Protein AF-A0A958UZD4-F1 (afdb_monomer)

Solvent-accessible surface area (backbone atoms only — not comparable to full-atom values): 17704 Å² total; per-residue (Å²): 105,76,81,35,36,84,65,89,72,53,64,46,47,58,95,71,52,53,72,68,54,46,50,54,35,57,78,65,64,67,80,66,63,92,31,40,18,39,25,34,81,89,81,55,55,68,42,72,55,30,34,42,53,95,88,69,50,39,35,36,46,39,92,90,78,62,48,80,41,78,50,58,65,49,50,76,94,70,62,35,86,60,37,60,61,49,47,41,70,52,56,39,19,32,65,35,31,71,36,50,41,41,33,44,34,38,39,37,73,80,42,82,27,69,40,82,86,81,69,42,80,40,72,34,32,79,44,80,44,74,69,48,78,50,71,40,62,47,21,39,23,38,35,45,50,99,86,68,52,61,34,33,32,27,26,29,58,60,45,33,37,36,36,38,38,38,55,71,37,82,83,42,81,64,48,59,48,78,47,60,20,32,26,82,49,76,47,96,36,66,47,92,67,59,66,55,66,52,58,57,23,52,27,31,36,23,62,20,39,12,59,50,50,59,44,80,45,75,56,96,83,39,20,42,81,45,79,49,63,70,49,64,61,32,93,88,77,63,35,31,64,65,32,76,32,46,81,89,33,70,59,89,60,94,68,53,34,81,40,96,50,38,42,71,55,49,47,70,53,48,51,56,36,42,50,56,24,52,53,50,76,81,40,57,70,86,34,72,71,51,50,44,45,46,74,41,64,56,68,62,55,65,76,65,59,57,95,84,64,60,58,60,72,132

pLDDT: mean 91.79, std 5.81, range [58.22, 98.12]

Sequence (314 aa):
SDCHYRGKPNTTTYDKLDTESLLVFTHRAYQHLDKKMLTVQKDRHPLVNTYVDTDGQVYLIGKKDGAKHLIKPQPEICARDKAHQDVSCSSCHSQWTSRCIGCHNSFDPEAKGYDLLDKKEVIGQWIEHVYEFGAGMPALGVRTDSTGKSLVEPAIPGMILTVDNQSYNKKADPKELFHRLYAPNSPHTTSKEVRDCKSCHASAMALGYGKGHLNYRISKGKGKWEFNPEYAASAYDSLPEDAWIPFLGSPKSSMVSTRTNFRPFSVKEQQKMLLVGACLQCHDDNSKVMQQTLYMDFNRVINNLSKHCILPEK

Structure (mmCIF, N/CA/C/O backbone):
data_AF-A0A958UZD4-F1
#
_entry.id   AF-A0A958UZD4-F1
#
loop_
_atom_site.group_PDB
_atom_site.id
_atom_site.type_symbol
_atom_site.label_atom_id
_atom_site.label_alt_id
_atom_site.label_comp_id
_atom_site.label_asym_id
_atom_site.label_entity_id
_atom_site.label_seq_id
_atom_site.pdbx_PDB_ins_code
_atom_site.Cartn_x
_atom_site.Cartn_y
_atom_site.Cartn_z
_atom_site.occupancy
_atom_site.B_iso_or_equiv
_atom_site.auth_seq_id
_atom_site.auth_comp_id
_atom_site.auth_asym_id
_atom_site.auth_atom_id
_atom_site.pdbx_PDB_model_num
ATOM 1 N N . SER A 1 1 ? -20.111 1.949 3.567 1.00 58.22 1 SER A N 1
ATOM 2 C CA . SER A 1 1 ? -19.132 0.890 3.240 1.00 58.22 1 SER A CA 1
ATOM 3 C C . SER A 1 1 ? -19.810 -0.150 2.380 1.00 58.22 1 SER A C 1
ATOM 5 O O . SER A 1 1 ? -20.891 -0.612 2.726 1.00 58.22 1 SER A O 1
ATOM 7 N N . ASP A 1 2 ? -19.193 -0.477 1.250 1.00 65.06 2 ASP A N 1
ATOM 8 C CA . ASP A 1 2 ? -19.873 -1.209 0.175 1.00 65.06 2 ASP A CA 1
ATOM 9 C C . ASP A 1 2 ? -19.850 -2.733 0.368 1.00 65.06 2 ASP A C 1
ATOM 11 O O . ASP A 1 2 ? -20.742 -3.423 -0.111 1.00 65.06 2 ASP A O 1
ATOM 15 N N . CYS A 1 3 ? -18.880 -3.255 1.130 1.00 69.81 3 CYS A N 1
ATOM 16 C CA . CYS A 1 3 ? -18.762 -4.694 1.404 1.00 69.81 3 CYS A CA 1
ATOM 17 C C . CYS A 1 3 ? -19.472 -5.138 2.695 1.00 69.81 3 CYS A C 1
ATOM 19 O O . CYS A 1 3 ? -19.938 -6.267 2.777 1.00 69.81 3 CYS A O 1
ATOM 21 N N . HIS A 1 4 ? -19.551 -4.262 3.702 1.00 80.06 4 HIS A N 1
ATOM 22 C CA . HIS A 1 4 ? -20.191 -4.520 4.997 1.00 80.06 4 HIS A CA 1
ATOM 23 C C . HIS A 1 4 ? -20.979 -3.289 5.418 1.00 80.06 4 HIS A C 1
ATOM 25 O O . HIS A 1 4 ? -20.429 -2.193 5.386 1.00 80.06 4 HIS A O 1
ATOM 31 N N . TYR A 1 5 ? -22.229 -3.440 5.839 1.00 80.06 5 TYR A N 1
ATOM 32 C CA . TYR A 1 5 ? -23.067 -2.328 6.291 1.00 80.06 5 TYR A CA 1
ATOM 33 C C . TYR A 1 5 ? -23.096 -2.259 7.825 1.00 80.06 5 TYR A C 1
ATOM 35 O O . TYR A 1 5 ? -23.149 -3.289 8.494 1.00 80.06 5 TYR A O 1
ATOM 43 N N . ARG A 1 6 ? -23.049 -1.046 8.393 1.00 76.31 6 ARG A N 1
ATOM 44 C CA . ARG A 1 6 ? -23.220 -0.814 9.843 1.00 76.31 6 ARG A CA 1
ATOM 45 C C . ARG A 1 6 ? -24.694 -0.676 10.239 1.00 76.31 6 ARG A C 1
ATOM 47 O O . ARG A 1 6 ? -25.088 -1.090 11.319 1.00 76.31 6 ARG A O 1
ATOM 54 N N . GLY A 1 7 ? -25.500 -0.093 9.351 1.00 80.00 7 GLY A N 1
ATOM 55 C CA . GLY A 1 7 ? -26.941 0.107 9.518 1.00 80.00 7 GLY A CA 1
ATOM 56 C C . GLY A 1 7 ? -27.728 -0.491 8.355 1.00 80.00 7 GLY A C 1
ATOM 57 O O . GLY A 1 7 ? -27.283 -1.443 7.725 1.00 80.00 7 GLY A O 1
ATOM 58 N N . LYS A 1 8 ? -28.887 0.080 8.019 1.00 84.12 8 LYS A N 1
ATOM 59 C CA . LYS A 1 8 ? -29.686 -0.416 6.890 1.00 84.12 8 LYS A CA 1
ATOM 60 C C . LYS A 1 8 ? -28.915 -0.254 5.566 1.00 84.12 8 LYS A C 1
ATOM 62 O O . LYS A 1 8 ? -28.496 0.864 5.259 1.00 84.12 8 LYS A O 1
ATOM 67 N N . PRO A 1 9 ? -28.727 -1.326 4.777 1.00 87.56 9 PRO A N 1
ATOM 68 C CA . PRO A 1 9 ? -28.003 -1.230 3.522 1.00 87.56 9 PRO A CA 1
ATOM 69 C C . PRO A 1 9 ? -28.765 -0.408 2.479 1.00 87.56 9 PRO A C 1
ATOM 71 O O . PRO A 1 9 ? -29.999 -0.416 2.412 1.00 87.56 9 PRO A O 1
ATOM 74 N N . ASN A 1 10 ? -28.005 0.256 1.613 1.00 91.00 10 ASN A N 1
ATOM 75 C CA . ASN A 1 10 ? -28.540 0.860 0.403 1.00 91.00 10 ASN A CA 1
ATOM 76 C C . ASN A 1 10 ? -28.934 -0.240 -0.580 1.00 91.00 10 ASN A C 1
ATOM 78 O O . ASN A 1 10 ? -28.149 -1.154 -0.828 1.00 91.00 10 ASN A O 1
ATOM 82 N N . THR A 1 11 ? -30.144 -0.149 -1.124 1.00 93.75 11 THR A N 1
ATOM 83 C CA . THR A 1 11 ? -30.685 -1.174 -2.016 1.00 93.75 11 THR A CA 1
ATOM 84 C C . THR A 1 11 ? -31.368 -0.587 -3.244 1.00 93.75 11 THR A C 1
ATOM 86 O O . THR A 1 11 ? -31.758 0.584 -3.249 1.00 93.75 11 THR A O 1
ATOM 89 N N . THR A 1 12 ? -31.519 -1.425 -4.266 1.00 95.62 12 THR A N 1
ATOM 90 C CA . THR A 1 12 ? -32.342 -1.197 -5.457 1.00 95.62 12 THR A CA 1
ATOM 91 C C . THR A 1 12 ? -33.174 -2.441 -5.780 1.00 95.62 12 THR A C 1
ATOM 93 O O . THR A 1 12 ? -32.999 -3.493 -5.160 1.00 95.62 12 THR A O 1
ATOM 96 N N . THR A 1 13 ? -34.093 -2.316 -6.729 1.00 97.06 13 THR A N 1
ATOM 97 C CA . THR A 1 13 ? -34.959 -3.389 -7.231 1.00 97.06 13 THR A CA 1
ATOM 98 C C . THR A 1 13 ? -34.631 -3.710 -8.689 1.00 97.06 13 THR A C 1
ATOM 100 O O . THR A 1 13 ? -33.957 -2.931 -9.362 1.00 97.06 13 THR A O 1
ATOM 103 N N . TYR A 1 14 ? -35.071 -4.876 -9.168 1.00 96.62 14 TYR A N 1
ATOM 104 C CA . TYR A 1 14 ? -34.793 -5.347 -10.528 1.00 96.62 14 TYR A CA 1
ATOM 105 C C . TYR A 1 14 ? -35.282 -4.378 -11.617 1.00 96.62 14 TYR A C 1
ATOM 107 O O . TYR A 1 14 ? -34.547 -4.088 -12.555 1.00 96.62 14 TYR A O 1
ATOM 115 N N . ASP A 1 15 ? -36.471 -3.799 -11.441 1.00 96.44 15 ASP A N 1
ATOM 116 C CA . ASP A 1 15 ? -37.083 -2.810 -12.341 1.00 96.44 15 ASP A CA 1
ATOM 117 C C . ASP A 1 15 ? -36.296 -1.492 -12.457 1.00 96.44 15 ASP A C 1
ATOM 119 O O . ASP A 1 15 ? -36.566 -0.690 -13.347 1.00 96.44 15 ASP A O 1
ATOM 123 N N . LYS A 1 16 ? -35.319 -1.264 -11.570 1.00 96.19 16 LYS A N 1
ATOM 124 C CA . LYS A 1 16 ? -34.500 -0.044 -11.513 1.00 96.19 16 LYS A CA 1
ATOM 125 C C . LYS A 1 16 ? -33.048 -0.266 -11.925 1.00 96.19 16 LYS A C 1
ATOM 127 O O . LYS A 1 16 ? -32.225 0.626 -11.720 1.00 96.19 16 LYS A O 1
ATOM 132 N N . LEU A 1 17 ? -32.704 -1.452 -12.421 1.00 96.00 17 LEU A N 1
ATOM 133 C CA . LEU A 1 17 ? -31.363 -1.718 -12.928 1.00 96.00 17 LEU A CA 1
ATOM 134 C C . LEU A 1 17 ? -31.124 -0.959 -14.240 1.00 96.00 17 LEU A C 1
ATOM 136 O O . LEU A 1 17 ? -32.002 -0.893 -15.099 1.00 96.00 17 LEU A O 1
ATOM 140 N N . ASP A 1 18 ? -29.919 -0.411 -14.398 1.00 94.81 18 ASP A N 1
ATOM 141 C CA . ASP A 1 18 ? -29.456 0.107 -15.686 1.00 94.81 18 ASP A CA 1
ATOM 142 C C . ASP A 1 18 ? -29.216 -1.031 -16.697 1.00 94.81 18 ASP A C 1
ATOM 144 O O . ASP A 1 18 ? -29.155 -2.211 -16.337 1.00 94.81 18 ASP A O 1
ATOM 148 N N . THR A 1 19 ? -29.082 -0.673 -17.977 1.00 96.25 19 THR A N 1
ATOM 149 C CA . THR A 1 19 ? -28.912 -1.627 -19.083 1.00 96.25 19 THR A CA 1
ATOM 150 C C . THR A 1 19 ? -27.745 -2.586 -18.857 1.00 96.25 19 THR A C 1
ATOM 152 O O . THR A 1 19 ? -27.903 -3.794 -19.023 1.00 96.25 19 THR A O 1
ATOM 155 N N . GLU A 1 20 ? -26.590 -2.078 -18.429 1.00 95.31 20 GLU A N 1
ATOM 156 C CA . GLU A 1 20 ? -25.396 -2.899 -18.204 1.00 95.31 20 GLU A CA 1
ATOM 157 C C . GLU A 1 20 ? -25.614 -3.891 -17.059 1.00 95.31 20 GLU A C 1
ATOM 159 O O . GLU A 1 20 ? -25.295 -5.077 -17.156 1.00 95.31 20 GLU A O 1
ATOM 164 N N . SER A 1 21 ? -26.240 -3.434 -15.981 1.00 95.88 21 SER A N 1
ATOM 165 C CA . SER A 1 21 ? -26.571 -4.258 -14.824 1.00 95.88 21 SER A CA 1
ATOM 166 C C . SER A 1 21 ? -27.593 -5.344 -15.169 1.00 95.88 21 SER A C 1
ATOM 168 O O . SER A 1 21 ? -27.449 -6.481 -14.711 1.00 95.88 21 SER A O 1
ATOM 170 N N . LEU A 1 22 ? -28.583 -5.042 -16.018 1.00 96.25 22 LEU A N 1
ATOM 171 C CA . LEU A 1 22 ? -29.533 -6.025 -16.554 1.00 96.25 22 LEU A CA 1
ATOM 172 C C . LEU A 1 22 ? -28.837 -7.077 -17.424 1.00 96.25 22 LEU A C 1
ATOM 174 O O . LEU A 1 22 ? -29.114 -8.271 -17.275 1.00 96.25 22 LEU A O 1
ATOM 178 N N . LEU A 1 23 ? -27.908 -6.666 -18.292 1.00 96.44 23 LEU A N 1
ATOM 179 C CA . LEU A 1 23 ? -27.113 -7.588 -19.108 1.00 96.44 23 LEU A CA 1
ATOM 180 C C . LEU A 1 23 ? -26.294 -8.532 -18.225 1.00 96.44 23 LEU A C 1
ATOM 182 O O . LEU A 1 23 ? -26.340 -9.746 -18.405 1.00 96.44 23 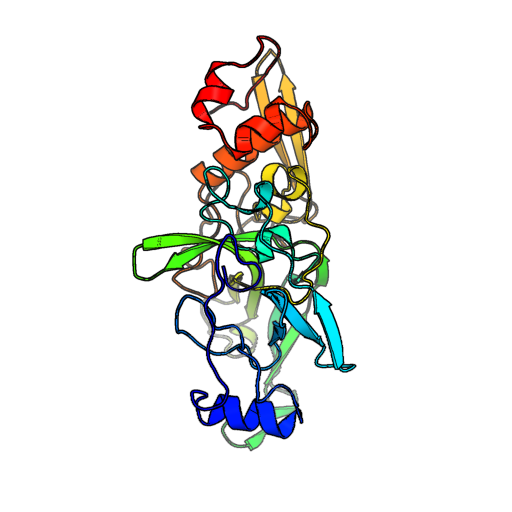LEU A O 1
ATOM 186 N N . VAL A 1 24 ? -25.601 -8.010 -17.209 1.00 95.00 24 VAL A N 1
ATOM 187 C CA . VAL A 1 24 ? -24.846 -8.849 -16.266 1.00 95.00 24 VAL A CA 1
ATOM 188 C C . VAL A 1 24 ? -25.774 -9.803 -15.514 1.00 95.00 24 VAL A C 1
ATOM 190 O O . VAL A 1 24 ? -25.441 -10.979 -15.357 1.00 95.00 24 VAL A O 1
ATOM 193 N N . PHE A 1 25 ? -26.930 -9.322 -15.048 1.00 96.12 25 PHE A N 1
ATOM 194 C CA . PHE A 1 25 ? -27.892 -10.134 -14.307 1.00 96.12 25 PHE A CA 1
ATOM 195 C C . PHE A 1 25 ? -28.408 -11.310 -15.147 1.00 96.12 25 PHE A C 1
ATOM 197 O O . PHE A 1 25 ? -28.401 -12.455 -14.691 1.00 96.12 25 PHE A O 1
ATOM 204 N N . THR A 1 26 ? -28.807 -11.029 -16.389 1.00 94.88 26 THR A N 1
ATOM 205 C CA . THR A 1 26 ? -29.362 -12.014 -17.327 1.00 94.88 26 THR A CA 1
ATOM 206 C C . THR A 1 26 ? -28.304 -12.987 -17.841 1.00 94.88 26 THR A C 1
ATOM 208 O O . THR A 1 26 ? -28.525 -14.195 -17.783 1.00 94.88 26 THR A O 1
ATOM 211 N N . HIS A 1 27 ? -27.114 -12.516 -18.233 1.00 94.75 27 HIS A N 1
ATOM 212 C CA . HIS A 1 27 ? -26.007 -13.386 -18.655 1.00 94.75 27 HIS A CA 1
ATOM 213 C C . HIS A 1 27 ? -25.529 -14.335 -17.554 1.00 94.75 27 HIS A C 1
ATOM 215 O O . HIS A 1 27 ? -25.005 -15.410 -17.844 1.00 94.75 27 HIS A O 1
ATOM 221 N N . ARG A 1 28 ? -25.690 -13.950 -16.283 1.00 92.75 28 ARG A N 1
ATOM 222 C CA . ARG A 1 28 ? -25.381 -14.803 -15.127 1.00 92.75 28 ARG A CA 1
ATOM 223 C C . ARG A 1 28 ? -26.566 -15.648 -14.660 1.00 92.75 28 ARG A C 1
ATOM 225 O O . ARG A 1 28 ? -26.404 -16.393 -13.699 1.00 92.75 28 ARG A O 1
ATOM 232 N N . ALA A 1 29 ? -27.716 -15.547 -15.332 1.00 93.75 29 ALA A N 1
ATOM 233 C CA . ALA A 1 29 ? -28.944 -16.277 -15.030 1.00 93.75 29 ALA A CA 1
ATOM 234 C C . ALA A 1 29 ? -29.374 -16.180 -13.554 1.00 93.75 29 ALA A C 1
ATOM 236 O O . ALA A 1 29 ? -29.892 -17.144 -12.984 1.00 93.75 29 ALA A O 1
ATOM 237 N N . TYR A 1 30 ? -29.159 -15.022 -12.918 1.00 95.44 30 TYR A N 1
ATOM 238 C CA . TYR A 1 30 ? -29.650 -14.791 -11.561 1.00 95.44 30 TYR A CA 1
ATOM 239 C C . TYR A 1 30 ? -31.187 -14.835 -11.528 1.00 95.44 30 TYR A C 1
ATOM 241 O O . TYR A 1 30 ? -31.847 -14.461 -12.491 1.00 95.44 30 TYR A O 1
ATOM 249 N N . GLN A 1 31 ? -31.759 -15.319 -10.421 1.00 94.38 31 GLN A N 1
ATOM 250 C CA . GLN A 1 31 ? -33.199 -15.624 -10.318 1.00 94.38 31 GLN A CA 1
ATOM 251 C C . GLN A 1 31 ? -33.934 -14.773 -9.272 1.00 94.38 31 GLN A C 1
ATOM 253 O O . GLN A 1 31 ? -35.151 -14.849 -9.151 1.00 94.38 31 GLN A O 1
ATOM 258 N N . HIS A 1 32 ? -33.218 -13.955 -8.497 1.00 95.12 32 HIS A N 1
ATOM 259 C CA . HIS A 1 32 ? -33.771 -13.155 -7.395 1.00 95.12 32 HIS A CA 1
ATOM 260 C C . HIS A 1 32 ? -34.434 -11.850 -7.868 1.00 95.12 32 HIS A C 1
ATOM 262 O O . HIS A 1 32 ? -34.159 -10.779 -7.333 1.00 95.12 32 HIS A O 1
ATOM 268 N N . LEU A 1 33 ? -35.301 -11.945 -8.880 1.00 95.12 33 LEU A N 1
ATOM 269 C CA . LEU A 1 33 ? -36.022 -10.819 -9.497 1.00 95.12 33 LEU A CA 1
ATOM 270 C C . LEU A 1 33 ? -36.911 -10.062 -8.497 1.00 95.12 33 LEU A C 1
ATOM 272 O O . LEU A 1 33 ? -37.097 -8.853 -8.603 1.00 95.12 33 LEU A O 1
ATOM 276 N N . ASP A 1 34 ? -37.448 -10.786 -7.518 1.00 95.44 34 ASP A N 1
ATOM 277 C CA . ASP A 1 34 ? -38.342 -10.308 -6.465 1.00 95.44 34 ASP A CA 1
ATOM 278 C C . ASP A 1 34 ? -37.599 -9.682 -5.273 1.00 95.44 34 ASP A C 1
ATOM 280 O O . ASP A 1 34 ? -38.220 -9.087 -4.388 1.00 95.44 34 ASP A O 1
ATOM 284 N N . LYS A 1 35 ? -36.265 -9.793 -5.232 1.00 96.62 35 LYS A N 1
ATOM 285 C CA . LYS A 1 35 ? -35.463 -9.365 -4.084 1.00 96.62 35 LYS A CA 1
ATOM 286 C C . LYS A 1 35 ? -34.745 -8.055 -4.338 1.00 96.62 35 LYS A C 1
ATOM 288 O O . LYS A 1 35 ? -34.283 -7.741 -5.433 1.00 96.62 35 LYS A O 1
ATOM 293 N N . LYS A 1 36 ? -34.582 -7.298 -3.256 1.00 96.12 36 LYS A N 1
ATOM 294 C CA . LYS A 1 36 ? -33.753 -6.094 -3.255 1.00 96.12 36 LYS A CA 1
ATOM 295 C C . LYS A 1 36 ? -32.283 -6.482 -3.359 1.00 96.12 36 LYS A C 1
ATOM 297 O O . LYS A 1 36 ? -31.836 -7.352 -2.620 1.00 96.12 36 LYS A O 1
ATOM 302 N N . MET A 1 37 ? -31.537 -5.798 -4.216 1.00 95.12 37 MET A N 1
ATOM 303 C CA . MET A 1 37 ? -30.087 -5.951 -4.382 1.00 95.12 37 MET A CA 1
ATOM 304 C C . MET A 1 37 ? -29.368 -4.800 -3.683 1.00 95.12 37 MET A C 1
ATOM 306 O O . MET A 1 37 ? -29.917 -3.700 -3.601 1.00 95.12 37 MET A O 1
ATOM 310 N N . LEU A 1 38 ? -28.149 -5.022 -3.186 1.00 93.88 38 LEU A N 1
ATOM 311 C CA . LEU A 1 38 ? -27.336 -3.936 -2.640 1.00 93.88 38 LEU A CA 1
ATOM 312 C C . LEU A 1 38 ? -26.944 -2.936 -3.731 1.00 93.88 38 LEU A C 1
ATOM 314 O O . LEU A 1 38 ? -26.754 -3.301 -4.888 1.00 93.88 38 LEU A O 1
ATOM 318 N N . THR A 1 39 ? -26.745 -1.683 -3.338 1.00 91.94 39 THR A N 1
ATOM 319 C CA . THR A 1 39 ? -26.092 -0.662 -4.167 1.00 91.94 39 THR A CA 1
ATOM 320 C C . THR A 1 39 ? -24.942 -0.039 -3.396 1.00 91.94 39 THR A C 1
ATOM 322 O O . THR A 1 39 ? -25.089 0.238 -2.200 1.00 91.94 39 THR A O 1
ATOM 325 N N . VAL A 1 40 ? -23.837 0.252 -4.073 1.00 88.81 40 VAL A N 1
ATOM 326 C CA . VAL A 1 40 ? -22.701 0.940 -3.451 1.00 88.81 40 VAL A CA 1
ATOM 327 C C . VAL A 1 40 ? -23.070 2.377 -3.058 1.00 88.81 40 VAL A C 1
ATOM 329 O O . VAL A 1 40 ? -23.984 2.994 -3.608 1.00 88.81 40 VAL A O 1
ATOM 332 N N . GLN A 1 41 ? -22.383 2.922 -2.058 1.00 84.50 41 GLN A N 1
ATOM 333 C CA . GLN A 1 41 ? -22.731 4.202 -1.446 1.00 84.50 41 GLN A CA 1
ATOM 334 C C . GLN A 1 41 ? -22.412 5.404 -2.344 1.00 84.50 41 GLN A C 1
ATOM 336 O O . GLN A 1 41 ? -23.157 6.380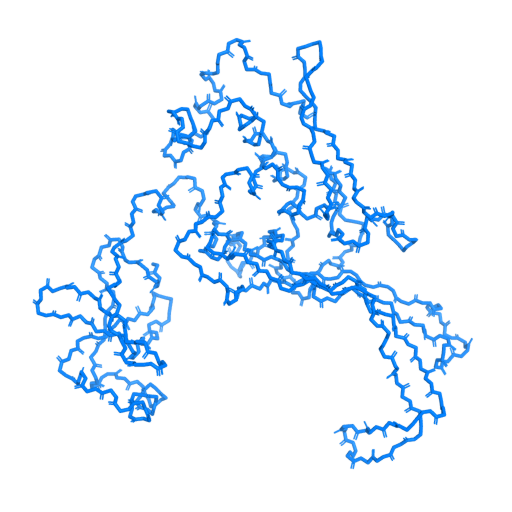 -2.314 1.00 84.50 41 GLN A O 1
ATOM 341 N N . LYS A 1 42 ? -21.312 5.345 -3.106 1.00 83.19 42 LYS A N 1
ATOM 342 C CA . LYS A 1 42 ? -20.760 6.502 -3.827 1.00 83.19 42 LYS A CA 1
ATOM 343 C C . LYS A 1 42 ? -21.575 6.898 -5.060 1.00 83.19 42 LYS A C 1
ATOM 345 O O . LYS A 1 42 ? -21.894 8.070 -5.210 1.00 83.19 42 LYS A O 1
ATOM 350 N N . ASP A 1 43 ? -21.890 5.944 -5.929 1.00 86.12 43 ASP A N 1
ATOM 351 C CA . ASP A 1 43 ? -22.528 6.184 -7.234 1.00 86.12 43 ASP A CA 1
ATOM 352 C C . ASP A 1 43 ? -23.829 5.389 -7.423 1.00 86.12 43 ASP A C 1
ATOM 354 O O . ASP A 1 43 ? -24.437 5.441 -8.487 1.00 86.12 43 ASP A O 1
ATOM 358 N N . ARG A 1 44 ? -24.283 4.680 -6.377 1.00 89.38 44 ARG A N 1
ATOM 359 C CA . ARG A 1 44 ? -25.491 3.841 -6.393 1.00 89.38 44 ARG A CA 1
ATOM 360 C C . ARG A 1 44 ? -25.432 2.667 -7.373 1.00 89.38 44 ARG A C 1
ATOM 362 O O . ARG A 1 44 ? -26.470 2.041 -7.583 1.00 89.38 44 ARG A O 1
ATOM 369 N N . HIS A 1 45 ? -24.254 2.308 -7.887 1.00 91.38 45 HIS A N 1
ATOM 370 C CA . HIS A 1 45 ? -24.090 1.145 -8.753 1.00 91.38 45 HIS A CA 1
ATOM 371 C C . HIS A 1 45 ? -24.597 -0.145 -8.067 1.00 91.38 45 HIS A C 1
ATOM 373 O O . HIS A 1 45 ? -24.250 -0.403 -6.903 1.00 91.38 45 HIS A O 1
ATOM 379 N N . PRO A 1 46 ? -25.441 -0.950 -8.738 1.00 93.62 46 PRO A N 1
ATOM 380 C CA . PRO A 1 46 ? -26.024 -2.150 -8.152 1.00 93.62 46 PRO A CA 1
ATOM 381 C C . PRO A 1 46 ? -25.045 -3.325 -8.112 1.00 93.62 46 PRO A C 1
ATOM 383 O O . PRO A 1 46 ? -24.396 -3.683 -9.090 1.00 93.62 46 PRO A O 1
ATOM 386 N N . LEU A 1 47 ? -25.013 -4.016 -6.976 1.00 93.75 47 LEU A N 1
ATOM 387 C CA . LEU A 1 47 ? -24.322 -5.290 -6.820 1.00 93.75 47 LEU A CA 1
ATOM 388 C C . LEU A 1 47 ? -25.299 -6.417 -7.161 1.00 93.75 47 LEU A C 1
ATOM 390 O O . LEU A 1 47 ? -25.895 -7.036 -6.279 1.00 93.75 47 LEU A O 1
ATOM 394 N N . VAL A 1 48 ? -25.484 -6.668 -8.458 1.00 95.69 48 VAL A N 1
ATOM 395 C CA . VAL A 1 48 ? -26.528 -7.572 -8.984 1.00 95.69 48 VAL A CA 1
ATOM 396 C C . VAL A 1 48 ? -26.438 -9.014 -8.483 1.00 95.69 48 VAL A C 1
ATOM 398 O O . VAL A 1 48 ? -27.431 -9.733 -8.478 1.00 95.69 48 VAL A O 1
ATOM 401 N N . ASN A 1 49 ? -25.266 -9.445 -8.014 1.00 95.50 49 ASN A N 1
ATOM 402 C CA . ASN A 1 49 ? -25.060 -10.759 -7.411 1.00 95.50 49 ASN A CA 1
ATOM 403 C C . ASN A 1 49 ? -25.283 -10.7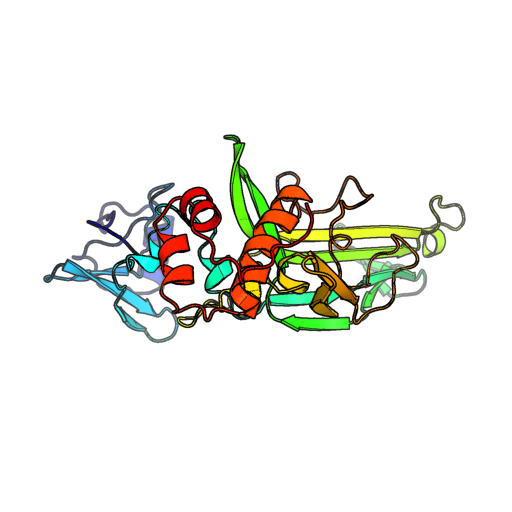63 -5.890 1.00 95.50 49 ASN A C 1
ATOM 405 O O . ASN A 1 49 ? -24.755 -11.631 -5.201 1.00 95.50 49 ASN A O 1
ATOM 409 N N . THR A 1 50 ? -26.025 -9.796 -5.353 1.00 95.50 50 THR A N 1
ATOM 410 C CA . THR A 1 50 ? -26.425 -9.752 -3.944 1.00 95.50 50 THR A CA 1
ATOM 411 C C . THR A 1 50 ? -27.936 -9.719 -3.818 1.00 95.50 50 THR A C 1
ATOM 413 O O . THR A 1 50 ? -28.614 -9.260 -4.729 1.00 95.50 50 THR A O 1
ATOM 416 N N . TYR A 1 51 ? -28.480 -10.159 -2.689 1.00 95.38 51 TYR A N 1
ATOM 417 C CA . TYR A 1 51 ? -29.889 -9.937 -2.382 1.00 95.38 51 TYR A CA 1
ATOM 418 C C . TYR A 1 51 ? -30.133 -9.828 -0.877 1.00 95.38 51 TYR A C 1
ATOM 420 O O . TYR A 1 51 ? -29.386 -10.393 -0.077 1.00 95.38 51 TYR A O 1
ATOM 428 N N . VAL A 1 52 ? -31.202 -9.125 -0.506 1.00 93.94 52 VAL A N 1
ATOM 429 C CA . VAL A 1 52 ? -31.771 -9.120 0.847 1.00 93.94 52 VAL A CA 1
ATOM 430 C C . VAL A 1 52 ? -32.871 -10.178 0.914 1.00 93.94 52 VAL A C 1
ATOM 432 O O . VAL A 1 52 ? -33.732 -10.220 0.034 1.00 93.94 52 VAL A O 1
ATOM 435 N N . ASP A 1 53 ? -32.822 -11.063 1.903 1.00 93.00 53 ASP A N 1
ATOM 436 C CA . ASP A 1 53 ? -33.861 -12.068 2.127 1.00 93.00 53 ASP A CA 1
ATOM 437 C C . ASP A 1 53 ? -35.053 -11.521 2.939 1.00 93.00 53 ASP A C 1
ATOM 439 O O . ASP A 1 53 ? -35.142 -10.326 3.230 1.00 93.00 53 ASP A O 1
ATOM 443 N N . THR A 1 54 ? -36.000 -12.401 3.271 1.00 91.00 54 THR A N 1
ATOM 444 C CA . THR A 1 54 ? -37.211 -12.063 4.035 1.00 91.00 54 THR A CA 1
ATOM 445 C C . THR A 1 54 ? -36.919 -11.662 5.478 1.00 91.00 54 THR A C 1
ATOM 447 O O . THR A 1 54 ? -37.665 -10.865 6.042 1.00 91.00 54 THR A O 1
ATOM 450 N N . ASP A 1 55 ? -35.820 -12.158 6.046 1.00 90.38 55 ASP A N 1
ATOM 451 C CA . ASP A 1 55 ? -35.398 -11.897 7.425 1.00 90.38 55 ASP A CA 1
ATOM 452 C C . ASP A 1 55 ? -34.510 -10.641 7.519 1.00 90.38 55 ASP A C 1
ATOM 454 O O . ASP A 1 55 ? -34.052 -10.257 8.596 1.00 90.38 55 ASP A O 1
ATOM 458 N N . GLY A 1 56 ? -34.257 -9.978 6.385 1.00 89.12 56 GLY A N 1
ATOM 459 C CA . GLY A 1 56 ? -33.402 -8.800 6.290 1.00 89.12 56 GLY A CA 1
ATOM 460 C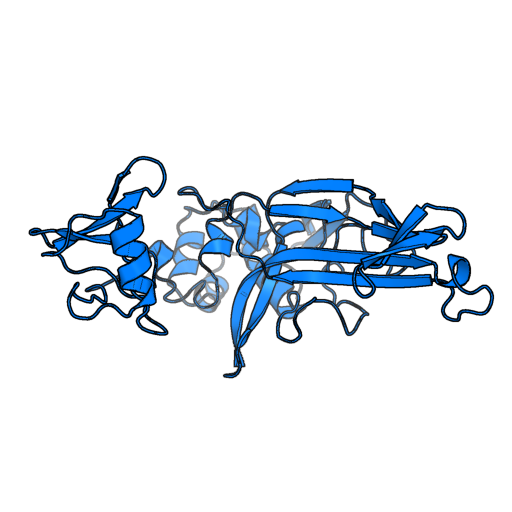 C . GLY A 1 56 ? -31.904 -9.117 6.258 1.00 89.12 56 GLY A C 1
ATOM 461 O O . GLY A 1 56 ? -31.091 -8.190 6.322 1.00 89.12 56 GLY A O 1
ATOM 462 N N . GLN A 1 57 ? -31.520 -10.390 6.147 1.00 91.75 57 GLN A N 1
ATOM 463 C CA . GLN A 1 57 ? -30.135 -10.801 5.944 1.00 91.75 57 GLN A CA 1
ATOM 464 C C . GLN A 1 57 ? -29.724 -10.575 4.494 1.00 91.75 57 GLN A C 1
ATOM 466 O O . GLN A 1 57 ? -30.531 -10.635 3.566 1.00 91.75 57 GLN A O 1
ATOM 471 N N . VAL A 1 58 ? -28.436 -10.319 4.289 1.00 93.31 58 VAL A N 1
ATOM 472 C CA . VAL A 1 58 ? -27.900 -10.021 2.965 1.00 93.31 58 VAL A CA 1
ATOM 473 C C . VAL A 1 58 ? -26.947 -11.117 2.530 1.00 93.31 58 VAL A C 1
ATOM 475 O O . VAL A 1 58 ? -26.024 -11.479 3.258 1.00 93.31 58 VAL A O 1
ATOM 478 N N . TYR A 1 59 ? -27.141 -11.612 1.314 1.00 94.62 59 TYR A N 1
ATOM 479 C CA . TYR A 1 59 ? -26.317 -12.659 0.728 1.00 94.62 59 TYR A CA 1
ATOM 480 C C . TYR A 1 59 ? -25.615 -12.175 -0.533 1.00 94.62 59 TYR A C 1
ATOM 482 O O . TYR A 1 59 ? -26.187 -11.435 -1.329 1.00 94.62 59 TYR A O 1
ATOM 490 N N . LEU A 1 60 ? -24.385 -12.644 -0.722 1.00 94.50 60 LEU A N 1
ATOM 491 C CA . LEU A 1 60 ? -23.622 -12.587 -1.962 1.00 94.50 60 LEU A CA 1
ATOM 492 C C . LEU A 1 60 ? -23.694 -13.955 -2.645 1.00 94.50 60 LEU A C 1
ATOM 494 O O . LEU A 1 60 ? -23.427 -14.974 -2.013 1.00 94.50 60 LEU A O 1
ATOM 498 N N . ILE A 1 61 ? -23.998 -13.976 -3.936 1.00 95.69 61 ILE A N 1
ATOM 499 C CA . ILE A 1 61 ? -23.946 -15.172 -4.775 1.00 95.69 61 ILE A CA 1
ATOM 500 C C . ILE A 1 61 ? -22.552 -15.259 -5.405 1.00 95.69 61 ILE A C 1
ATOM 502 O O . ILE A 1 61 ? -22.108 -14.347 -6.118 1.00 95.69 61 ILE A O 1
ATOM 506 N N . GLY A 1 62 ? -21.856 -16.360 -5.125 1.00 93.44 62 GLY A N 1
ATOM 507 C CA . GLY A 1 62 ? -20.556 -16.693 -5.688 1.00 93.44 62 GLY A CA 1
ATOM 508 C C . GLY A 1 62 ? -20.637 -16.837 -7.205 1.00 93.44 62 GLY A C 1
ATOM 509 O O . GLY A 1 62 ? -21.415 -17.626 -7.730 1.00 93.44 62 GLY A O 1
ATOM 510 N N . LYS A 1 63 ? -19.813 -16.081 -7.940 1.00 90.19 63 LYS A N 1
ATOM 511 C CA . LYS A 1 63 ? -19.827 -16.092 -9.418 1.00 90.19 63 LYS A CA 1
ATOM 512 C C . LYS A 1 63 ? -19.318 -17.407 -10.027 1.00 90.19 63 LYS A C 1
ATOM 514 O O . LYS A 1 63 ? -19.558 -17.646 -11.206 1.00 90.19 63 LYS A O 1
ATOM 519 N N . LYS A 1 64 ? -18.565 -18.202 -9.256 1.00 90.19 64 LYS A N 1
ATOM 520 C CA . LYS A 1 64 ? -17.941 -19.460 -9.697 1.00 90.19 64 LYS A CA 1
ATOM 521 C C . LYS A 1 64 ? -18.893 -20.652 -9.577 1.00 90.19 64 LYS A C 1
ATOM 523 O O . LYS A 1 64 ? -18.921 -21.487 -10.469 1.00 90.19 64 LYS A O 1
ATOM 528 N N . ASP A 1 65 ? -19.618 -20.737 -8.468 1.00 92.44 65 ASP A N 1
ATOM 529 C CA . ASP A 1 65 ? -20.348 -21.933 -8.032 1.00 92.44 65 ASP A CA 1
ATOM 530 C C . ASP A 1 65 ? -21.802 -21.650 -7.616 1.00 92.44 65 ASP A C 1
ATOM 532 O O . ASP A 1 65 ? -22.539 -22.575 -7.287 1.00 92.44 65 ASP A O 1
ATOM 536 N N . GLY A 1 66 ? -22.233 -20.385 -7.614 1.00 93.25 66 GLY A N 1
ATOM 537 C CA . GLY A 1 66 ? -23.560 -19.984 -7.151 1.00 93.25 66 GLY A CA 1
ATOM 538 C C . GLY A 1 66 ? -23.748 -20.082 -5.634 1.00 93.25 66 GLY A C 1
ATOM 539 O O . GLY A 1 66 ? -24.867 -19.890 -5.152 1.00 93.25 66 GLY A O 1
ATOM 540 N N . ALA A 1 67 ? -22.688 -20.366 -4.867 1.00 95.25 67 ALA A N 1
ATOM 541 C CA . ALA A 1 67 ? -22.779 -20.505 -3.421 1.00 95.25 67 ALA A CA 1
ATOM 542 C C . ALA A 1 67 ? -23.253 -19.197 -2.773 1.00 95.25 67 ALA A C 1
ATOM 544 O O . ALA A 1 67 ? -22.881 -18.094 -3.177 1.00 95.25 67 ALA A O 1
ATOM 545 N N . LYS A 1 68 ? -24.100 -19.317 -1.749 1.00 95.31 68 LYS A N 1
ATOM 546 C CA . LYS A 1 68 ? -24.628 -18.172 -1.003 1.00 95.31 68 LYS A CA 1
ATOM 547 C C . LYS A 1 68 ? -23.712 -17.874 0.176 1.00 95.31 68 LYS A C 1
ATOM 549 O O . LYS A 1 68 ? -23.543 -18.708 1.062 1.00 95.31 68 LYS A O 1
ATOM 554 N N . HIS A 1 69 ? -23.171 -16.664 0.219 1.00 93.31 69 HIS A N 1
ATOM 555 C CA . HIS A 1 69 ? -22.314 -16.190 1.298 1.00 93.31 69 HIS A CA 1
ATOM 556 C C . HIS A 1 69 ? -23.018 -15.085 2.076 1.00 93.31 69 HIS A C 1
ATOM 558 O O . HIS A 1 69 ? -23.399 -14.068 1.501 1.00 93.31 69 HIS A O 1
ATOM 564 N N . LEU A 1 70 ? -23.179 -15.271 3.385 1.00 93.06 70 LEU A N 1
ATOM 565 C CA . LEU A 1 70 ? -23.746 -14.247 4.257 1.00 93.06 70 LEU A CA 1
ATOM 566 C C . LEU A 1 70 ? -22.806 -13.033 4.325 1.00 93.06 70 LEU A C 1
ATOM 568 O O . LEU A 1 70 ? -21.659 -13.151 4.767 1.00 93.06 70 LEU A O 1
ATOM 572 N N . ILE A 1 71 ? -23.309 -11.860 3.945 1.00 91.06 71 ILE A N 1
ATOM 573 C CA . ILE A 1 71 ? -22.633 -10.584 4.163 1.00 91.06 71 ILE A CA 1
ATOM 574 C C . ILE A 1 71 ? -22.925 -10.154 5.597 1.00 91.06 71 ILE A C 1
ATOM 576 O O . ILE A 1 71 ? -24.005 -9.666 5.922 1.00 91.06 71 ILE A O 1
ATOM 580 N N . LYS A 1 72 ? -21.947 -10.359 6.481 1.00 87.62 72 LYS A N 1
ATOM 581 C CA . LYS A 1 72 ? -22.076 -9.964 7.885 1.00 87.62 72 LYS A CA 1
ATOM 582 C C . LYS A 1 72 ? -22.085 -8.435 8.017 1.00 87.62 72 LYS A C 1
ATOM 584 O O . LYS A 1 72 ? -21.345 -7.772 7.284 1.00 87.62 72 LYS A O 1
ATOM 589 N N . PRO A 1 73 ? -22.846 -7.870 8.968 1.00 84.12 73 PRO A N 1
ATOM 590 C CA . PRO A 1 73 ? -22.705 -6.469 9.337 1.00 84.12 73 PRO A CA 1
ATOM 591 C C . PRO A 1 73 ? -21.268 -6.134 9.745 1.00 84.12 73 PRO A C 1
ATOM 593 O O . PRO A 1 73 ? -20.516 -6.996 10.208 1.00 84.12 73 PRO A O 1
ATOM 596 N N . GLN A 1 74 ? -20.888 -4.872 9.567 1.00 84.31 74 GLN A N 1
ATOM 597 C CA . GLN A 1 74 ? -19.565 -4.387 9.949 1.00 84.31 74 GLN A CA 1
ATOM 598 C C . GLN A 1 74 ? -19.408 -4.454 11.479 1.00 84.31 74 GLN A C 1
ATOM 600 O O . GLN A 1 74 ? -20.214 -3.843 12.182 1.00 84.31 74 GLN A O 1
ATOM 605 N N . PRO A 1 75 ? -18.392 -5.155 12.015 1.00 79.56 75 PRO A N 1
ATOM 606 C CA . PRO A 1 75 ? -18.142 -5.158 13.452 1.00 79.56 75 PRO A CA 1
ATOM 607 C C . PRO A 1 75 ? -17.548 -3.815 13.904 1.00 79.56 75 PRO A C 1
ATOM 609 O O . PRO A 1 75 ? -16.902 -3.119 13.119 1.00 79.56 75 PRO A O 1
ATOM 612 N N . GLU A 1 76 ? -17.707 -3.480 15.188 1.00 77.12 76 GLU A N 1
ATOM 613 C CA . GLU A 1 76 ? -17.236 -2.211 15.775 1.00 77.12 76 GLU A CA 1
ATOM 614 C C . GLU A 1 76 ? -15.729 -1.976 15.577 1.00 77.12 76 GLU A C 1
ATOM 616 O O . GLU A 1 76 ? -15.314 -0.881 15.208 1.00 77.12 76 GLU A O 1
ATOM 621 N N . ILE A 1 77 ? -14.901 -3.020 15.687 1.00 75.69 77 ILE A N 1
ATOM 622 C CA . ILE A 1 77 ? -13.451 -2.918 15.439 1.00 75.69 77 ILE A CA 1
ATOM 623 C C . ILE A 1 77 ? -13.113 -2.474 14.004 1.00 75.69 77 ILE A C 1
ATOM 625 O O . ILE A 1 77 ? -12.070 -1.874 13.756 1.00 75.69 77 ILE A O 1
ATOM 629 N N . CYS A 1 78 ? -14.016 -2.726 13.055 1.00 77.75 78 CYS A N 1
ATOM 630 C CA . CYS A 1 78 ? -13.878 -2.311 11.667 1.00 77.75 78 CYS A CA 1
ATOM 631 C C . CYS A 1 78 ? -14.602 -0.996 11.362 1.00 77.75 78 CYS A C 1
ATOM 633 O O . CYS A 1 78 ? -14.514 -0.558 10.218 1.00 77.75 78 CYS A O 1
ATOM 635 N N . ALA A 1 79 ? -15.330 -0.388 12.309 1.00 69.06 79 ALA A N 1
ATOM 636 C CA . ALA A 1 79 ? -16.225 0.752 12.068 1.00 69.06 79 ALA A CA 1
ATOM 637 C C . ALA A 1 79 ? -15.495 2.031 11.625 1.00 69.06 79 ALA A C 1
ATOM 639 O O . ALA A 1 79 ? -16.102 2.883 10.982 1.00 69.06 79 ALA A O 1
ATOM 640 N N . ARG A 1 80 ? -14.176 2.110 11.869 1.00 70.50 80 ARG A N 1
ATOM 641 C CA . ARG A 1 80 ? -13.308 3.246 11.514 1.00 70.50 80 ARG A CA 1
ATOM 642 C C . ARG A 1 80 ? -13.738 4.552 12.175 1.00 70.50 80 ARG A C 1
ATOM 644 O O . ARG A 1 80 ? -13.658 5.600 11.557 1.00 70.50 80 ARG A O 1
ATOM 651 N N . ASP A 1 81 ? -14.202 4.522 13.418 1.00 68.12 81 ASP A N 1
ATOM 652 C CA . ASP A 1 81 ? -14.798 5.717 14.031 1.00 68.12 81 ASP A CA 1
ATOM 653 C C . ASP A 1 81 ? -13.781 6.678 14.651 1.00 68.12 81 ASP A C 1
ATOM 655 O O . ASP A 1 81 ? -14.099 7.852 14.852 1.00 68.12 81 ASP A O 1
ATOM 659 N N . LYS A 1 82 ? -12.561 6.220 14.962 1.00 78.56 82 LYS A N 1
ATOM 660 C CA . LYS A 1 82 ? -11.512 7.039 15.600 1.00 78.56 82 LYS A CA 1
ATOM 661 C C . LYS A 1 82 ? -10.123 6.692 15.086 1.00 78.56 82 LYS A C 1
ATOM 663 O O . LYS A 1 82 ? -9.470 7.544 14.494 1.00 78.56 82 LYS A O 1
ATOM 668 N N . ALA A 1 83 ? -9.700 5.442 15.247 1.00 81.31 83 ALA A N 1
ATOM 669 C CA . ALA A 1 83 ? -8.514 4.938 14.573 1.00 81.31 83 ALA A CA 1
ATOM 670 C C . ALA A 1 83 ? -8.877 4.434 13.170 1.00 81.31 83 ALA A C 1
ATOM 672 O O . ALA A 1 83 ? -9.930 3.829 12.968 1.00 81.31 83 ALA A O 1
ATOM 673 N N . HIS A 1 84 ? -7.989 4.666 12.203 1.00 89.06 84 HIS A N 1
ATOM 674 C CA . HIS A 1 84 ? -8.086 4.114 10.847 1.00 89.06 84 HIS A CA 1
ATOM 675 C C . HIS A 1 84 ? -9.282 4.600 9.994 1.00 89.06 84 HIS A C 1
ATOM 677 O O . HIS A 1 84 ? -9.681 3.917 9.051 1.00 89.06 84 HIS A O 1
ATOM 683 N N . GLN A 1 85 ? -9.820 5.797 10.276 1.00 87.00 85 GLN A N 1
ATOM 684 C CA . GLN A 1 85 ? -10.811 6.495 9.427 1.00 87.00 85 GLN A CA 1
ATOM 685 C C . GLN A 1 85 ? -10.382 6.561 7.959 1.00 87.00 85 GLN A C 1
ATOM 687 O O . GLN A 1 85 ? -11.157 6.251 7.051 1.00 87.00 85 GLN A O 1
ATOM 692 N N . ASP A 1 86 ? -9.111 6.891 7.759 1.00 90.44 86 ASP A N 1
ATOM 693 C CA . ASP A 1 86 ? -8.504 7.096 6.453 1.00 90.44 86 ASP A CA 1
ATOM 694 C C . ASP A 1 86 ? -7.730 5.857 5.997 1.00 90.44 86 ASP A C 1
ATOM 696 O O . ASP A 1 86 ? -6.682 5.981 5.382 1.00 90.44 86 ASP A O 1
ATOM 700 N N . VAL A 1 87 ? -8.207 4.647 6.305 1.00 91.75 87 VAL A N 1
ATOM 701 C CA . VAL A 1 87 ? -7.579 3.391 5.863 1.00 91.75 87 VAL A CA 1
ATOM 702 C C . VAL A 1 87 ? -8.563 2.567 5.041 1.00 91.75 87 VAL A C 1
ATOM 704 O O . VAL A 1 87 ? -9.704 2.328 5.439 1.00 91.75 87 VAL A O 1
ATOM 707 N N . SER A 1 88 ? -8.125 2.127 3.864 1.00 91.81 88 SER A N 1
ATOM 708 C CA . SER A 1 88 ? -8.916 1.294 2.960 1.00 91.81 88 SER A CA 1
ATOM 709 C C . SER A 1 88 ? -9.137 -0.117 3.525 1.00 91.81 88 SER A C 1
ATOM 711 O O . SER A 1 88 ? -8.369 -0.605 4.352 1.00 91.81 88 SER A O 1
ATOM 713 N N . CYS A 1 89 ? -10.182 -0.819 3.065 1.00 89.44 89 CYS A N 1
ATOM 714 C CA . CYS A 1 89 ? -10.431 -2.202 3.501 1.00 89.44 89 CYS A CA 1
ATOM 715 C C . CYS A 1 89 ? -9.271 -3.119 3.083 1.00 89.44 89 CYS A C 1
ATOM 717 O O . CYS A 1 89 ? -8.834 -3.978 3.847 1.00 89.44 89 CYS A O 1
ATOM 719 N N . SER A 1 90 ? -8.768 -2.919 1.864 1.00 92.00 90 SER A N 1
ATOM 720 C CA . SER A 1 90 ? -7.707 -3.730 1.277 1.00 92.00 90 SER A CA 1
ATOM 721 C C . SER A 1 90 ? -6.381 -3.574 2.021 1.00 92.00 90 SER A C 1
ATOM 723 O O . SER A 1 90 ? -5.614 -4.532 2.039 1.00 92.00 90 SER A O 1
ATOM 725 N N . SER A 1 91 ? -6.135 -2.456 2.712 1.00 93.19 91 SER A N 1
ATOM 726 C CA . SER A 1 91 ? -4.958 -2.297 3.582 1.00 93.19 91 SER A CA 1
ATOM 727 C C . SER A 1 91 ? -4.886 -3.358 4.685 1.00 93.19 91 SER A C 1
ATOM 729 O O . SER A 1 91 ? -3.790 -3.804 5.016 1.00 93.19 91 SER A O 1
ATOM 731 N N . CYS A 1 92 ? -6.036 -3.780 5.228 1.00 90.38 92 CYS A N 1
ATOM 732 C CA . CYS A 1 92 ? -6.108 -4.798 6.281 1.00 90.38 92 CYS A CA 1
ATOM 733 C 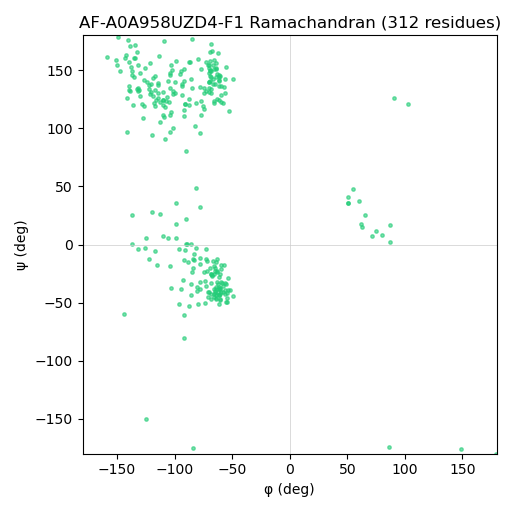C . CYS A 1 92 ? -6.335 -6.207 5.725 1.00 90.38 92 CYS A C 1
ATOM 735 O O . CYS A 1 92 ? -5.777 -7.168 6.248 1.00 90.38 92 CYS A O 1
ATOM 737 N N . HIS A 1 93 ? -7.169 -6.330 4.686 1.00 91.06 93 HIS A N 1
ATOM 738 C CA . HIS A 1 93 ? -7.662 -7.625 4.211 1.00 91.06 93 HIS A CA 1
ATOM 739 C C . HIS A 1 93 ? -6.819 -8.268 3.100 1.00 91.06 93 HIS A C 1
ATOM 741 O O . HIS A 1 93 ? -7.009 -9.453 2.821 1.00 91.06 93 HIS A O 1
ATOM 747 N N . SER A 1 94 ? -5.903 -7.540 2.456 1.00 92.56 94 SER A N 1
ATOM 748 C CA . SER A 1 94 ? -5.055 -8.116 1.399 1.00 92.56 94 SER A CA 1
ATOM 749 C C . SER A 1 94 ? -3.939 -8.965 1.997 1.00 92.56 94 SER A C 1
ATOM 751 O O . SER A 1 94 ? -3.135 -8.458 2.776 1.00 92.56 94 SER A O 1
ATOM 753 N N . GLN A 1 95 ? -3.855 -10.236 1.602 1.00 92.19 95 GLN A N 1
ATOM 754 C CA . GLN A 1 95 ? -2.833 -11.153 2.126 1.00 92.19 95 GLN A CA 1
ATOM 755 C C . GLN A 1 95 ? -1.479 -10.979 1.448 1.00 92.19 95 GLN A C 1
ATOM 757 O O . GLN A 1 95 ? -0.435 -11.087 2.085 1.00 92.19 95 GLN A O 1
ATOM 762 N N . TRP A 1 96 ? -1.488 -10.708 0.147 1.00 93.06 96 TRP A N 1
ATOM 763 C CA . TRP A 1 96 ? -0.269 -10.516 -0.625 1.00 93.06 96 TRP A CA 1
ATOM 764 C C . TRP A 1 96 ? -0.534 -9.731 -1.907 1.00 93.06 96 TRP A C 1
ATOM 766 O O . TRP A 1 96 ? -1.659 -9.619 -2.383 1.00 93.06 96 TRP A O 1
ATOM 776 N N . THR A 1 97 ? 0.519 -9.183 -2.481 1.00 92.12 97 THR A N 1
ATOM 777 C CA . THR A 1 97 ? 0.546 -8.589 -3.809 1.00 92.12 97 THR A CA 1
ATOM 778 C C . THR A 1 97 ? 1.749 -9.128 -4.563 1.00 92.12 97 THR A C 1
ATOM 780 O O . THR A 1 97 ? 2.744 -9.514 -3.944 1.00 92.12 97 THR A O 1
ATOM 783 N N . SER A 1 98 ? 1.672 -9.128 -5.890 1.00 90.00 98 SER A N 1
ATOM 784 C CA . SER A 1 98 ? 2.857 -9.282 -6.721 1.00 90.00 98 SER A CA 1
ATOM 785 C C . SER A 1 98 ? 3.826 -8.130 -6.466 1.00 90.00 98 SER A C 1
ATOM 787 O O . SER A 1 98 ? 3.423 -6.990 -6.201 1.00 90.00 98 SER A O 1
ATOM 789 N N . ARG A 1 99 ? 5.111 -8.452 -6.544 1.00 88.00 99 ARG A N 1
ATOM 790 C CA . ARG A 1 99 ? 6.227 -7.520 -6.455 1.00 88.00 99 ARG A CA 1
ATOM 791 C C . ARG A 1 99 ? 7.171 -7.820 -7.608 1.00 88.00 99 ARG A C 1
ATOM 793 O O . ARG A 1 99 ? 7.510 -8.975 -7.838 1.00 88.00 99 ARG A O 1
ATOM 800 N N . CYS A 1 100 ? 7.581 -6.782 -8.311 1.00 86.00 100 CYS A N 1
ATOM 801 C CA . CYS A 1 100 ? 8.596 -6.832 -9.351 1.00 86.00 100 CYS A CA 1
ATOM 802 C C . CYS A 1 100 ? 9.637 -5.771 -9.002 1.00 86.00 100 CYS A C 1
ATOM 804 O O . CYS A 1 100 ? 9.299 -4.596 -8.841 1.00 86.00 100 CYS A O 1
ATOM 806 N N . ILE A 1 101 ? 10.881 -6.194 -8.795 1.00 84.81 101 ILE A N 1
ATOM 807 C CA . ILE A 1 101 ? 11.964 -5.288 -8.413 1.00 84.81 101 ILE A CA 1
ATOM 808 C C . ILE A 1 101 ? 12.906 -5.128 -9.596 1.00 84.81 101 ILE A C 1
ATOM 810 O O . ILE A 1 101 ? 13.832 -5.898 -9.770 1.00 84.81 101 ILE A O 1
ATOM 814 N N . GLY A 1 102 ? 12.639 -4.134 -10.437 1.00 80.75 102 GLY A N 1
ATOM 815 C CA . GLY A 1 102 ? 13.512 -3.801 -11.559 1.00 80.75 102 GLY A CA 1
ATOM 816 C C . GLY A 1 102 ? 13.174 -4.528 -12.862 1.00 80.75 102 GLY A C 1
ATOM 817 O O . GLY A 1 102 ? 13.158 -5.757 -12.937 1.00 80.75 102 GLY A O 1
ATOM 818 N N . CYS A 1 103 ? 12.984 -3.728 -13.906 1.00 83.44 103 CYS A N 1
ATOM 819 C CA . CYS A 1 103 ? 13.138 -4.122 -15.299 1.00 83.44 103 CYS A CA 1
ATOM 820 C C . CYS A 1 103 ? 14.251 -3.264 -15.909 1.00 83.44 103 CYS A C 1
ATOM 822 O O . CYS A 1 103 ? 14.203 -2.037 -15.820 1.00 83.44 103 CYS A O 1
ATOM 824 N N . HIS A 1 104 ? 15.243 -3.877 -16.541 1.00 88.31 104 HIS A N 1
ATOM 825 C CA . HIS A 1 104 ? 16.209 -3.156 -17.361 1.00 88.31 104 HIS A CA 1
ATOM 826 C C . HIS A 1 104 ? 15.814 -3.297 -18.829 1.00 88.31 104 HIS A C 1
ATOM 828 O O . HIS A 1 104 ? 15.534 -4.395 -19.292 1.00 88.31 104 HIS A O 1
ATOM 834 N N . ASN A 1 105 ? 15.759 -2.186 -19.551 1.00 91.69 105 ASN A N 1
ATOM 835 C CA . ASN A 1 105 ? 15.306 -2.132 -20.931 1.00 91.69 105 ASN A CA 1
ATOM 836 C C . ASN A 1 105 ? 16.463 -1.700 -21.817 1.00 91.69 105 ASN A C 1
ATOM 838 O O . ASN A 1 105 ? 17.024 -0.621 -21.617 1.00 91.69 105 ASN A O 1
ATOM 842 N N . SER A 1 106 ? 16.778 -2.512 -22.817 1.00 94.88 106 SER A N 1
ATOM 843 C CA . SER A 1 106 ? 17.748 -2.170 -23.851 1.00 94.88 106 SER A CA 1
ATOM 844 C C . SER A 1 106 ? 17.162 -2.433 -25.229 1.00 94.88 106 SER A C 1
ATOM 846 O O . SER A 1 106 ? 16.334 -3.316 -25.415 1.00 94.88 106 SER A O 1
ATOM 848 N N . PHE A 1 107 ? 17.562 -1.637 -26.206 1.00 95.31 107 PHE A N 1
ATOM 849 C CA . PHE A 1 107 ? 17.194 -1.813 -27.595 1.00 95.31 107 PHE A CA 1
ATOM 850 C C . PHE A 1 107 ? 18.179 -2.760 -28.275 1.00 95.31 107 PHE A C 1
ATOM 852 O O . PHE A 1 107 ? 19.389 -2.524 -28.264 1.00 95.31 107 PHE A O 1
ATOM 859 N N . ASP A 1 108 ? 17.647 -3.812 -28.883 1.00 96.12 108 ASP A N 1
ATOM 860 C CA . ASP A 1 108 ? 18.391 -4.717 -29.747 1.00 96.12 108 ASP A CA 1
ATOM 861 C C . ASP A 1 108 ? 18.031 -4.395 -31.207 1.00 96.12 108 ASP A C 1
ATOM 863 O O . ASP A 1 108 ? 16.882 -4.622 -31.598 1.00 96.12 108 ASP A O 1
ATOM 867 N N . PRO A 1 109 ? 18.969 -3.856 -32.014 1.00 95.00 109 PRO A N 1
ATOM 868 C CA . PRO A 1 109 ? 18.718 -3.493 -33.405 1.00 95.00 109 PRO A CA 1
ATOM 869 C C . PRO A 1 109 ? 18.589 -4.697 -34.347 1.00 95.00 109 PRO A C 1
ATOM 871 O O . PRO A 1 109 ? 18.174 -4.505 -35.484 1.00 95.00 109 PRO A O 1
ATOM 874 N N . GLU A 1 110 ? 18.944 -5.910 -33.918 1.00 96.06 110 GLU A N 1
ATOM 875 C CA . GLU A 1 110 ? 18.907 -7.125 -34.743 1.00 96.06 110 GLU A CA 1
ATOM 876 C C . GLU A 1 110 ? 17.713 -8.029 -34.405 1.00 96.06 110 GLU A C 1
ATOM 878 O O . GLU A 1 110 ? 17.308 -8.870 -35.214 1.00 96.06 110 GLU A O 1
ATOM 883 N N . ALA A 1 111 ? 17.107 -7.847 -33.231 1.00 95.56 111 ALA A N 1
ATOM 884 C CA . ALA A 1 111 ? 15.972 -8.647 -32.805 1.00 95.56 111 ALA A CA 1
ATOM 885 C C . ALA A 1 111 ? 14.705 -8.363 -33.633 1.00 95.56 111 ALA A C 1
ATOM 887 O O . ALA A 1 111 ? 14.378 -7.223 -33.966 1.00 95.56 111 ALA A O 1
ATOM 888 N N . LYS A 1 112 ? 13.947 -9.424 -33.938 1.00 95.44 112 LYS A N 1
ATOM 889 C CA . LYS A 1 112 ? 12.651 -9.322 -34.624 1.00 95.44 112 LYS A CA 1
ATOM 890 C C . LYS A 1 112 ? 11.583 -8.807 -33.666 1.00 95.44 112 LYS A C 1
ATOM 892 O O . LYS A 1 112 ? 11.248 -9.500 -32.70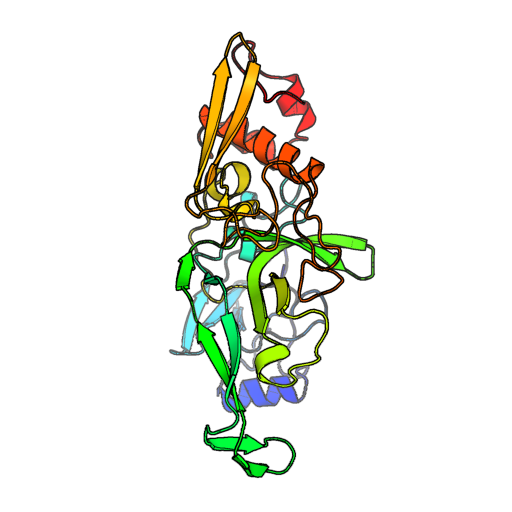8 1.00 95.44 112 LYS A O 1
ATOM 897 N N . GLY A 1 113 ? 11.037 -7.635 -33.957 1.00 94.00 113 GLY A N 1
ATOM 898 C CA . GLY A 1 113 ? 9.935 -7.024 -33.225 1.00 94.00 113 GLY A CA 1
ATOM 899 C C . GLY A 1 113 ? 8.631 -7.014 -34.014 1.00 94.00 113 GLY A C 1
ATOM 900 O O . GLY A 1 113 ? 8.577 -7.366 -35.195 1.00 94.00 113 GLY A O 1
ATOM 901 N N . TYR A 1 114 ? 7.573 -6.556 -33.353 1.00 94.19 114 TYR A N 1
ATOM 902 C CA . TYR A 1 114 ? 6.285 -6.293 -33.982 1.00 94.19 114 TYR A CA 1
ATOM 903 C C . TYR A 1 114 ? 5.823 -4.881 -33.634 1.00 94.19 114 TYR A C 1
ATOM 905 O O . TYR A 1 114 ? 5.643 -4.544 -32.463 1.00 94.19 114 TYR A O 1
ATOM 913 N N . ASP A 1 115 ? 5.620 -4.055 -34.655 1.00 92.19 115 ASP A N 1
ATOM 914 C CA . ASP A 1 115 ? 5.067 -2.719 -34.484 1.00 92.19 115 ASP A CA 1
ATOM 915 C C . ASP A 1 115 ? 3.553 -2.835 -34.262 1.00 92.19 115 ASP A C 1
ATOM 917 O O . ASP A 1 115 ? 2.809 -3.225 -35.162 1.00 92.19 115 ASP A O 1
ATOM 921 N N . LEU A 1 116 ? 3.085 -2.523 -33.051 1.00 93.19 116 LEU A N 1
ATOM 922 C CA . LEU A 1 116 ? 1.665 -2.602 -32.694 1.00 93.19 116 LEU A CA 1
ATOM 923 C C . LEU A 1 116 ? 0.812 -1.499 -33.345 1.00 93.19 116 LEU A C 1
ATOM 925 O O . LEU A 1 116 ? -0.401 -1.686 -33.474 1.00 93.19 116 LEU A O 1
ATOM 929 N N . LEU A 1 117 ? 1.416 -0.373 -33.744 1.00 93.75 117 LEU A N 1
ATOM 930 C CA . LEU A 1 117 ? 0.728 0.735 -34.408 1.00 93.75 117 LEU A CA 1
ATOM 931 C C . LEU A 1 117 ? 0.518 0.415 -35.893 1.00 93.75 117 LEU A C 1
ATOM 933 O O . LEU A 1 117 ? -0.616 0.457 -36.372 1.00 93.75 117 LEU A O 1
ATOM 937 N N . ASP A 1 118 ? 1.588 0.019 -36.582 1.00 95.94 118 ASP A N 1
ATOM 938 C CA . ASP A 1 118 ? 1.568 -0.323 -38.011 1.00 95.94 118 ASP A CA 1
ATOM 939 C C . ASP A 1 118 ? 1.140 -1.775 -38.286 1.00 95.94 118 ASP A C 1
ATOM 941 O O . ASP A 1 118 ? 0.855 -2.134 -39.430 1.00 95.94 118 ASP A O 1
ATOM 945 N N . LYS A 1 119 ? 1.084 -2.616 -37.246 1.00 96.75 119 LYS A N 1
ATOM 946 C CA . LYS A 1 119 ? 0.720 -4.043 -37.297 1.00 96.75 119 LYS A CA 1
ATOM 947 C C . LYS A 1 119 ? 1.578 -4.848 -38.277 1.00 96.75 119 LYS A C 1
ATOM 949 O O . LYS A 1 119 ? 1.057 -5.611 -39.090 1.00 96.75 119 LYS A O 1
ATOM 954 N N . LYS A 1 120 ? 2.897 -4.674 -38.202 1.00 97.38 120 LYS A N 1
ATOM 955 C CA . LYS A 1 120 ? 3.860 -5.355 -39.078 1.00 97.38 120 LYS A CA 1
ATOM 956 C C . LYS A 1 120 ? 5.082 -5.835 -38.306 1.00 97.38 120 LYS A C 1
ATOM 958 O O . LYS A 1 120 ? 5.465 -5.240 -37.299 1.00 97.38 120 LYS A O 1
ATOM 963 N N . GLU A 1 121 ? 5.712 -6.890 -38.811 1.00 96.81 121 GLU A N 1
ATOM 964 C CA . GLU A 1 121 ? 7.027 -7.313 -38.331 1.00 96.81 121 GLU A CA 1
ATOM 965 C C . GLU A 1 121 ? 8.080 -6.251 -38.678 1.00 96.81 121 GLU A C 1
ATOM 967 O O . GLU A 1 121 ? 8.077 -5.686 -39.776 1.00 96.81 121 GLU A O 1
ATOM 972 N N . VAL A 1 122 ? 8.980 -5.979 -37.737 1.00 96.06 122 VAL A N 1
ATOM 973 C CA . VAL A 1 122 ? 10.088 -5.027 -37.884 1.00 96.06 122 VAL A CA 1
ATOM 974 C C . VAL A 1 122 ? 11.385 -5.636 -37.352 1.00 96.06 122 VAL A C 1
ATOM 976 O O . VAL A 1 122 ? 11.370 -6.601 -36.587 1.00 96.06 122 VAL A O 1
ATOM 979 N N . ILE A 1 123 ? 12.519 -5.075 -37.765 1.00 96.44 123 ILE A N 1
ATOM 980 C CA . ILE A 1 123 ? 13.833 -5.386 -37.195 1.00 96.44 123 ILE A CA 1
ATOM 981 C C . ILE A 1 123 ? 14.209 -4.249 -36.245 1.00 96.44 123 ILE A C 1
ATOM 983 O O . ILE A 1 123 ? 14.110 -3.079 -36.617 1.00 96.44 123 ILE A O 1
ATOM 987 N N . GLY A 1 124 ? 14.604 -4.606 -35.028 1.00 94.69 124 GLY A N 1
ATOM 988 C CA . GLY A 1 124 ? 14.826 -3.681 -33.928 1.00 94.69 124 GLY A CA 1
ATOM 989 C C . GLY A 1 124 ? 13.672 -3.694 -32.927 1.00 94.69 124 GLY A C 1
ATOM 990 O O . GLY A 1 124 ? 12.535 -3.383 -33.285 1.00 94.69 124 GLY A O 1
ATOM 991 N N . GLN A 1 125 ? 13.948 -4.013 -31.662 1.00 94.75 125 GLN A N 1
ATOM 992 C CA . GLN A 1 125 ? 12.960 -3.887 -30.586 1.00 94.75 125 GLN A CA 1
ATOM 993 C C . GLN A 1 125 ? 13.598 -3.616 -29.226 1.00 94.75 125 GLN A C 1
ATOM 995 O O . GLN A 1 125 ? 14.759 -3.937 -28.978 1.00 94.75 125 GLN A O 1
ATOM 1000 N N . TRP A 1 126 ? 12.799 -3.058 -28.321 1.00 92.88 126 TRP A N 1
ATOM 1001 C CA . TRP A 1 126 ? 13.147 -2.994 -26.908 1.00 92.88 126 TRP A CA 1
ATOM 1002 C C . TRP A 1 126 ? 12.986 -4.374 -26.272 1.00 92.88 126 TRP A C 1
ATOM 1004 O O . TRP A 1 126 ? 11.955 -5.025 -26.431 1.00 92.88 126 TRP A O 1
ATOM 1014 N N . ILE A 1 127 ? 14.016 -4.804 -25.557 1.00 92.56 127 ILE A N 1
ATOM 1015 C CA . ILE A 1 127 ? 14.073 -6.050 -24.808 1.00 92.56 127 ILE A CA 1
ATOM 1016 C C . ILE A 1 127 ? 13.990 -5.716 -23.322 1.00 92.56 127 ILE A C 1
ATOM 1018 O O . ILE A 1 127 ? 14.806 -4.956 -22.793 1.00 92.56 127 ILE A O 1
ATOM 1022 N N . GLU A 1 128 ? 13.003 -6.309 -22.658 1.00 90.19 128 GLU A N 1
ATOM 1023 C CA . GLU A 1 128 ? 12.831 -6.243 -21.211 1.00 90.19 128 GLU A CA 1
ATOM 1024 C C . GLU A 1 128 ? 13.635 -7.355 -20.532 1.00 90.19 128 GLU A C 1
ATOM 1026 O O . GLU A 1 128 ? 13.395 -8.544 -20.740 1.00 90.19 128 GLU A O 1
ATOM 1031 N N . HIS A 1 129 ? 14.569 -6.963 -19.673 1.00 89.69 129 HIS A N 1
ATOM 1032 C CA . HIS A 1 129 ? 15.312 -7.853 -18.789 1.00 89.69 129 HIS A CA 1
ATOM 1033 C C . HIS A 1 129 ? 14.733 -7.721 -17.393 1.00 89.69 129 HIS A C 1
ATOM 1035 O O . HIS A 1 129 ? 14.828 -6.663 -16.767 1.00 89.69 129 HIS A O 1
ATOM 1041 N N . VAL A 1 130 ? 14.120 -8.789 -16.898 1.00 84.88 130 VAL A N 1
ATOM 1042 C CA . VAL A 1 130 ? 13.530 -8.771 -15.562 1.00 84.88 130 VAL A CA 1
ATOM 1043 C C . VAL A 1 130 ? 14.535 -9.256 -14.532 1.00 84.88 130 VAL A C 1
ATOM 1045 O O . VAL A 1 130 ? 15.278 -10.202 -14.786 1.00 84.88 130 VAL A O 1
ATOM 1048 N N . TYR A 1 131 ? 14.543 -8.614 -13.367 1.00 83.44 131 TYR A N 1
ATOM 1049 C CA . TYR A 1 131 ? 15.446 -8.968 -12.284 1.00 83.44 131 TYR A CA 1
ATOM 1050 C C . TYR A 1 131 ? 14.820 -9.982 -11.311 1.00 83.44 131 TYR A C 1
ATOM 1052 O O . TYR A 1 131 ? 15.073 -11.177 -11.438 1.00 83.44 131 TYR A O 1
ATOM 1060 N N . GLU A 1 132 ? 13.965 -9.558 -10.373 1.00 88.38 132 GLU A N 1
ATOM 1061 C CA . GLU A 1 132 ? 13.302 -10.482 -9.436 1.00 88.38 132 GLU A CA 1
ATOM 1062 C C . GLU A 1 132 ? 11.790 -10.226 -9.356 1.00 88.38 132 GLU A C 1
ATOM 1064 O O . GLU A 1 132 ? 11.313 -9.093 -9.216 1.00 88.38 132 GLU A O 1
ATOM 1069 N N . PHE A 1 133 ? 11.035 -11.327 -9.401 1.00 88.19 133 PHE A N 1
ATOM 1070 C CA . PHE A 1 133 ? 9.613 -11.373 -9.086 1.00 88.19 133 PHE A CA 1
ATOM 1071 C C . PHE A 1 133 ? 9.395 -12.025 -7.727 1.00 88.19 133 PHE A C 1
ATOM 1073 O O . PHE A 1 133 ? 9.996 -13.046 -7.400 1.00 88.19 133 PHE A O 1
ATOM 1080 N N . GLY A 1 134 ? 8.456 -11.482 -6.964 1.00 89.12 134 GLY A N 1
ATOM 1081 C CA . GLY A 1 134 ? 8.059 -12.039 -5.686 1.00 89.12 134 GLY A CA 1
ATOM 1082 C C . GLY A 1 134 ? 6.601 -11.773 -5.359 1.00 89.12 134 GLY A C 1
ATOM 1083 O O . GLY A 1 134 ? 5.864 -11.102 -6.086 1.00 89.12 134 GLY A O 1
ATOM 1084 N N . ALA A 1 135 ? 6.189 -12.290 -4.211 1.00 92.12 135 ALA A N 1
ATOM 1085 C CA . ALA A 1 135 ? 4.899 -12.007 -3.615 1.00 92.12 135 ALA A CA 1
ATOM 1086 C C . ALA A 1 135 ? 5.069 -11.791 -2.114 1.00 92.12 135 ALA A C 1
ATOM 1088 O O . ALA A 1 135 ? 5.923 -12.395 -1.469 1.00 92.12 135 ALA A O 1
ATOM 1089 N N . GLY A 1 136 ? 4.264 -10.900 -1.553 1.00 90.94 136 GLY A N 1
ATOM 1090 C CA . GLY A 1 136 ? 4.278 -10.622 -0.124 1.00 90.94 136 GLY A CA 1
ATOM 1091 C C . GLY A 1 136 ? 3.277 -9.544 0.230 1.00 90.94 136 GLY A C 1
ATOM 1092 O O . GLY A 1 136 ? 2.578 -9.030 -0.642 1.00 90.94 136 GLY A O 1
ATOM 1093 N N . MET A 1 137 ? 3.190 -9.191 1.508 1.00 92.06 137 MET A N 1
ATOM 1094 C CA . MET A 1 137 ? 2.292 -8.118 1.917 1.00 92.06 137 MET A CA 1
ATOM 1095 C C . MET A 1 137 ? 2.680 -6.790 1.248 1.00 92.06 137 MET A C 1
ATOM 1097 O O . MET A 1 137 ? 3.870 -6.496 1.111 1.00 92.06 137 MET A O 1
ATOM 1101 N N . PRO A 1 138 ? 1.691 -5.985 0.832 1.00 93.31 138 PRO A N 1
ATOM 1102 C CA . PRO A 1 138 ? 1.953 -4.733 0.146 1.00 93.31 138 PRO A CA 1
ATOM 1103 C C . PRO A 1 138 ? 2.547 -3.693 1.101 1.00 93.31 138 PRO A C 1
ATOM 1105 O O . PRO A 1 138 ? 2.237 -3.674 2.304 1.00 93.31 138 PRO A O 1
ATOM 1108 N N . ALA A 1 139 ? 3.337 -2.786 0.523 1.00 95.81 139 ALA A N 1
ATOM 1109 C CA . ALA A 1 139 ? 3.579 -1.483 1.124 1.00 95.81 139 ALA A CA 1
ATOM 1110 C C . ALA A 1 139 ? 2.253 -0.714 1.225 1.00 95.81 139 ALA A C 1
ATOM 1112 O O . ALA A 1 139 ? 1.258 -1.081 0.599 1.00 95.81 139 ALA A O 1
ATOM 1113 N N . LEU A 1 140 ? 2.214 0.352 2.015 1.00 97.31 140 LEU A N 1
ATOM 1114 C CA . LEU A 1 140 ? 1.057 1.234 2.103 1.00 97.31 140 LEU A CA 1
ATOM 1115 C C . LEU A 1 140 ? 1.450 2.634 1.631 1.00 97.31 140 LEU A C 1
ATOM 1117 O O . LEU A 1 140 ? 2.573 3.091 1.839 1.00 97.31 140 LEU A O 1
ATOM 1121 N N . GLY A 1 141 ? 0.515 3.311 0.977 1.00 97.31 141 GLY A N 1
ATOM 1122 C CA . GLY A 1 141 ? 0.678 4.685 0.518 1.00 97.31 141 GLY A CA 1
ATOM 1123 C C . GLY A 1 141 ? -0.584 5.495 0.753 1.00 97.31 141 GLY A C 1
ATOM 1124 O O . GLY A 1 14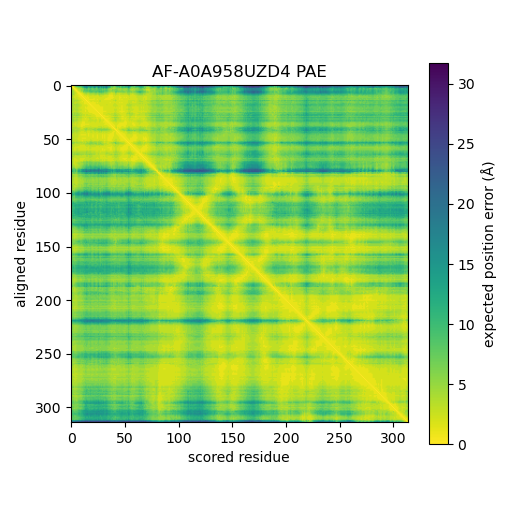1 ? -1.629 4.952 1.109 1.00 97.31 141 GLY A O 1
ATOM 1125 N N . VAL A 1 142 ? -0.483 6.804 0.553 1.00 97.75 142 VAL A N 1
ATOM 1126 C CA . VAL A 1 142 ? -1.579 7.750 0.757 1.00 97.75 142 VAL A CA 1
ATOM 1127 C C . VAL A 1 142 ? -2.074 8.236 -0.597 1.00 97.75 142 VAL A C 1
ATOM 1129 O O . VAL A 1 142 ? -1.326 8.868 -1.347 1.00 97.75 142 VAL A O 1
ATOM 1132 N N . ARG A 1 143 ? -3.345 7.964 -0.900 1.00 96.75 143 ARG A N 1
ATOM 1133 C CA . ARG A 1 143 ? -4.072 8.581 -2.011 1.00 96.75 143 ARG A CA 1
ATOM 1134 C C . ARG A 1 143 ? -4.826 9.804 -1.522 1.00 96.75 143 ARG A C 1
ATOM 1136 O O . ARG A 1 143 ? -5.521 9.717 -0.518 1.00 96.75 143 ARG A O 1
ATOM 1143 N N . THR A 1 144 ? -4.773 10.889 -2.280 1.00 96.50 144 THR A N 1
ATOM 1144 C CA . THR A 1 144 ? -5.598 12.077 -2.051 1.00 96.50 144 THR A CA 1
ATOM 1145 C C . THR A 1 144 ? -6.634 12.207 -3.164 1.00 96.50 144 THR A C 1
ATOM 1147 O O . THR A 1 144 ? -6.309 12.069 -4.343 1.00 96.50 144 THR A O 1
ATOM 1150 N N . ASP A 1 145 ? -7.900 12.425 -2.824 1.00 92.19 145 ASP A N 1
ATOM 1151 C CA . ASP A 1 145 ? -8.932 12.714 -3.823 1.00 92.19 145 ASP A CA 1
ATOM 1152 C C . ASP A 1 145 ? -8.989 14.209 -4.190 1.00 92.19 145 ASP A C 1
ATOM 1154 O O . ASP A 1 145 ? -8.266 15.042 -3.643 1.00 92.19 145 ASP A O 1
ATOM 1158 N N . SER A 1 146 ? -9.861 14.564 -5.135 1.00 90.94 146 SER A N 1
ATOM 1159 C CA . SER A 1 146 ? -10.038 15.948 -5.595 1.00 90.94 146 SER A CA 1
ATOM 1160 C C . SER A 1 146 ? -10.554 16.906 -4.515 1.00 90.94 146 SER A C 1
ATOM 1162 O O . SER A 1 146 ? -10.485 18.115 -4.703 1.00 90.94 146 SER A O 1
ATOM 1164 N N . THR A 1 147 ? -11.078 16.390 -3.400 1.00 91.19 147 THR A N 1
ATOM 1165 C CA . THR A 1 147 ? -11.544 17.187 -2.253 1.00 91.19 147 THR A CA 1
ATOM 1166 C C . THR A 1 147 ? -10.445 17.412 -1.213 1.00 91.19 147 THR A C 1
ATOM 1168 O O . THR A 1 147 ? -10.653 18.135 -0.242 1.00 91.19 147 THR A O 1
ATOM 1171 N N . GLY A 1 148 ? -9.269 16.803 -1.404 1.00 91.44 148 GLY A N 1
ATOM 1172 C CA . GLY A 1 148 ? -8.164 16.835 -0.449 1.00 91.44 148 GLY A CA 1
ATOM 1173 C C . GLY A 1 148 ? -8.235 15.739 0.617 1.00 91.44 148 GLY A C 1
ATOM 1174 O O . GLY A 1 148 ? -7.354 15.670 1.477 1.00 91.44 148 GLY A O 1
ATOM 1175 N N . LYS A 1 149 ? -9.238 14.851 0.573 1.00 92.38 149 LYS A N 1
ATOM 1176 C CA . LYS A 1 149 ? -9.344 13.745 1.526 1.00 92.38 149 LYS A CA 1
ATOM 1177 C C . LYS A 1 149 ? -8.287 12.689 1.222 1.00 92.38 149 LYS A C 1
ATOM 1179 O O . LYS A 1 149 ? -8.126 12.270 0.078 1.00 92.38 149 LYS A O 1
ATOM 1184 N N . SER A 1 150 ? -7.583 12.258 2.265 1.00 94.88 150 SER A N 1
ATOM 1185 C CA . SER A 1 150 ? -6.543 11.233 2.182 1.00 94.88 150 SER A CA 1
ATOM 1186 C C . SER A 1 150 ? -7.094 9.844 2.516 1.00 94.88 150 SER A C 1
ATOM 1188 O O . SER A 1 150 ? -7.985 9.708 3.349 1.00 94.88 150 SER A O 1
ATOM 1190 N N . LEU A 1 151 ? -6.556 8.809 1.875 1.00 95.06 151 LEU A N 1
ATOM 1191 C CA . LEU A 1 151 ? -6.869 7.406 2.125 1.00 95.06 151 LEU A CA 1
ATOM 1192 C C . LEU A 1 151 ? -5.590 6.572 2.020 1.00 95.06 151 LEU A C 1
ATOM 1194 O O . LEU A 1 151 ? -4.898 6.605 1.006 1.00 95.06 151 LEU A O 1
ATOM 1198 N N . VAL A 1 152 ? -5.292 5.805 3.062 1.00 96.19 152 VAL A N 1
ATOM 1199 C CA . VAL A 1 152 ? -4.202 4.835 3.103 1.00 96.19 152 VAL A CA 1
ATOM 1200 C C . VAL A 1 152 ? -4.649 3.551 2.422 1.00 96.19 152 VAL A C 1
ATOM 1202 O O . VAL A 1 152 ? -5.608 2.907 2.857 1.00 96.19 152 VAL A O 1
ATOM 1205 N N . GLU A 1 153 ? -3.929 3.139 1.390 1.00 96.12 153 GLU A N 1
ATOM 1206 C CA . GLU A 1 153 ? -4.240 1.955 0.590 1.00 96.12 153 GLU A CA 1
ATOM 1207 C C . GLU A 1 153 ? -2.973 1.197 0.170 1.00 96.12 153 GLU A C 1
ATOM 1209 O O . GLU A 1 153 ? -1.869 1.746 0.268 1.00 96.12 153 GLU A O 1
ATOM 1214 N N . PRO A 1 154 ? -3.099 -0.071 -0.262 1.00 96.31 154 PRO A N 1
ATOM 1215 C CA . PRO A 1 154 ? -1.949 -0.845 -0.694 1.00 96.31 154 PRO A CA 1
ATOM 1216 C C . PRO A 1 154 ? -1.210 -0.207 -1.875 1.00 96.31 154 PRO A C 1
ATOM 1218 O O . PRO A 1 154 ? -1.805 0.229 -2.861 1.00 96.31 154 PRO A O 1
ATOM 1221 N N . ALA A 1 155 ? 0.113 -0.209 -1.770 1.00 95.69 155 ALA A N 1
ATOM 1222 C CA . ALA A 1 155 ? 1.060 0.219 -2.780 1.00 95.69 155 ALA A CA 1
ATOM 1223 C C . ALA A 1 155 ? 1.880 -0.986 -3.244 1.00 95.69 155 ALA A C 1
ATOM 1225 O O . ALA A 1 155 ? 2.313 -1.817 -2.439 1.00 95.69 155 ALA A O 1
ATOM 1226 N N . ILE A 1 156 ? 2.117 -1.064 -4.547 1.00 93.81 156 ILE A N 1
ATOM 1227 C CA . ILE A 1 156 ? 2.914 -2.118 -5.174 1.00 93.81 156 ILE A CA 1
ATOM 1228 C C . ILE A 1 156 ? 4.013 -1.470 -6.011 1.00 93.81 156 ILE A C 1
ATOM 1230 O O . ILE A 1 156 ? 3.786 -0.364 -6.512 1.00 93.81 156 ILE A O 1
ATOM 1234 N N . PRO A 1 157 ? 5.164 -2.128 -6.218 1.00 92.44 157 PRO A N 1
ATOM 1235 C CA . PRO A 1 157 ? 6.061 -1.741 -7.298 1.00 92.44 157 PRO A CA 1
ATOM 1236 C C . PRO A 1 157 ? 5.262 -1.710 -8.606 1.00 92.44 157 PRO A C 1
ATOM 1238 O O . PRO A 1 157 ? 4.700 -2.725 -9.012 1.00 92.44 157 PRO A O 1
ATOM 1241 N N . GLY A 1 158 ? 5.111 -0.524 -9.194 1.00 84.19 158 GLY A N 1
ATOM 1242 C CA . GLY A 1 158 ? 4.387 -0.346 -10.448 1.00 84.19 158 GLY A CA 1
ATOM 1243 C C . GLY A 1 158 ? 5.355 -0.450 -11.614 1.00 84.19 158 GLY A C 1
ATOM 1244 O O . GLY A 1 158 ? 5.238 -1.332 -12.454 1.00 84.19 158 GLY A O 1
ATOM 1245 N N . MET A 1 159 ? 6.333 0.451 -11.622 1.00 88.12 159 MET A N 1
ATOM 1246 C CA . MET A 1 159 ? 7.394 0.548 -12.614 1.00 88.12 159 MET A CA 1
ATOM 1247 C C . MET A 1 159 ? 8.687 0.922 -11.893 1.00 88.12 159 MET A C 1
ATOM 1249 O O . MET A 1 159 ? 8.914 2.091 -11.587 1.00 88.12 159 MET A O 1
ATOM 1253 N N . ILE A 1 160 ? 9.511 -0.077 -11.582 1.00 91.31 160 ILE A N 1
ATOM 1254 C CA . ILE A 1 160 ? 10.916 0.135 -11.230 1.00 91.31 160 ILE A CA 1
ATOM 1255 C C . ILE A 1 160 ? 11.688 -0.235 -12.484 1.00 91.31 160 ILE A C 1
ATOM 1257 O O . ILE A 1 160 ? 11.793 -1.418 -12.794 1.00 91.31 160 ILE A O 1
ATOM 1261 N N . LEU A 1 161 ? 12.111 0.758 -13.257 1.00 90.81 161 LEU A N 1
ATOM 1262 C CA . LEU A 1 161 ? 12.689 0.530 -14.572 1.00 90.81 161 LEU A CA 1
ATOM 1263 C C . LEU A 1 161 ? 13.945 1.356 -14.796 1.00 90.81 161 LEU A C 1
ATOM 1265 O O . LEU A 1 161 ? 14.013 2.520 -14.399 1.00 90.81 161 LEU A O 1
ATOM 1269 N N . THR A 1 162 ? 14.878 0.748 -15.515 1.00 93.06 162 THR A N 1
ATOM 1270 C CA . THR A 1 162 ? 15.996 1.423 -16.166 1.00 93.06 162 THR A CA 1
ATOM 1271 C C . THR A 1 162 ? 15.821 1.288 -17.677 1.00 93.06 162 THR A C 1
ATOM 1273 O O . THR A 1 162 ? 15.479 0.206 -18.155 1.00 93.06 162 THR A O 1
ATOM 1276 N N . VAL A 1 163 ? 16.061 2.357 -18.432 1.00 94.62 163 VAL A N 1
ATOM 1277 C CA . VAL A 1 163 ? 16.155 2.345 -19.900 1.00 94.62 163 VAL A CA 1
ATOM 1278 C C . VAL A 1 163 ? 17.558 2.769 -20.302 1.00 94.62 163 VAL A C 1
ATOM 1280 O O . VAL A 1 163 ? 17.958 3.894 -20.008 1.00 94.62 163 VAL A O 1
ATOM 1283 N N . ASP A 1 164 ? 18.291 1.899 -20.992 1.00 95.31 164 ASP A N 1
ATOM 1284 C CA . ASP A 1 164 ? 19.547 2.259 -21.650 1.00 95.31 164 ASP A CA 1
ATOM 1285 C C . ASP A 1 164 ? 19.230 2.990 -22.959 1.00 95.31 164 ASP A C 1
ATOM 1287 O O . ASP A 1 164 ? 18.990 2.373 -23.997 1.00 95.31 164 ASP A O 1
ATOM 1291 N N . ASN A 1 165 ? 19.231 4.322 -22.943 1.00 94.69 165 ASN A N 1
ATOM 1292 C CA . ASN A 1 165 ? 18.936 5.114 -24.136 1.00 94.69 165 ASN A CA 1
ATOM 1293 C C . ASN A 1 165 ? 20.040 4.994 -25.201 1.00 94.69 165 ASN A C 1
ATOM 1295 O O . ASN A 1 165 ? 19.769 5.174 -26.393 1.00 94.69 165 ASN A O 1
ATOM 1299 N N . GLN A 1 166 ? 21.278 4.679 -24.800 1.00 95.38 166 GLN A N 1
ATOM 1300 C CA . GLN A 1 166 ? 22.411 4.534 -25.717 1.00 95.38 166 GLN A CA 1
ATOM 1301 C C . GLN A 1 166 ? 22.420 3.207 -26.473 1.00 95.38 166 GLN A C 1
ATOM 1303 O O . GLN A 1 166 ? 23.090 3.091 -27.509 1.00 95.38 166 GLN A O 1
ATOM 1308 N N . SER A 1 167 ? 21.658 2.217 -26.014 1.00 95.06 167 SER A N 1
ATOM 1309 C CA . SER A 1 167 ? 21.367 1.024 -26.810 1.00 95.06 167 SER A CA 1
ATOM 1310 C C . SER A 1 167 ? 20.639 1.377 -28.120 1.00 95.06 167 SER A C 1
ATOM 1312 O O . SER A 1 167 ? 21.011 0.856 -29.168 1.00 95.06 167 SER A O 1
ATOM 1314 N N . TYR A 1 168 ? 19.713 2.347 -28.089 1.00 93.94 168 TYR A N 1
ATOM 1315 C CA . TYR A 1 168 ? 18.974 2.839 -29.259 1.00 93.94 168 TYR A CA 1
ATOM 1316 C C . TYR A 1 168 ? 19.709 3.964 -30.004 1.00 93.94 168 TYR A C 1
ATOM 1318 O O . TYR A 1 168 ? 19.935 3.887 -31.210 1.00 93.94 168 TYR A O 1
ATOM 1326 N N . ASN A 1 169 ? 20.116 5.020 -29.293 1.00 93.94 169 ASN A N 1
ATOM 1327 C CA . ASN A 1 169 ? 20.807 6.171 -29.871 1.00 93.94 169 ASN A CA 1
ATOM 1328 C C . ASN A 1 169 ? 22.109 6.444 -29.114 1.00 93.94 169 ASN A C 1
ATOM 1330 O O . ASN A 1 169 ? 22.092 6.990 -28.015 1.00 93.94 169 ASN A O 1
ATOM 1334 N N . LYS A 1 170 ? 23.258 6.165 -29.741 1.00 93.56 170 LYS A N 1
ATOM 1335 C CA . LYS A 1 170 ? 24.594 6.330 -29.134 1.00 93.56 170 LYS A CA 1
ATOM 1336 C C . LYS A 1 170 ? 24.907 7.748 -28.633 1.00 93.56 170 LYS A C 1
ATOM 1338 O O . LYS A 1 170 ? 25.834 7.908 -27.850 1.00 93.56 170 LYS A O 1
ATOM 1343 N N . LYS A 1 171 ? 24.159 8.768 -29.071 1.00 95.69 171 LYS A N 1
ATOM 1344 C CA . LYS A 1 171 ? 24.295 10.166 -28.625 1.00 95.69 171 LYS A CA 1
ATOM 1345 C C . LYS A 1 171 ? 23.273 10.573 -27.556 1.00 95.69 171 LYS A C 1
ATOM 1347 O O . LYS A 1 171 ? 23.186 11.756 -27.243 1.00 95.69 171 LYS A O 1
ATOM 1352 N N . ALA A 1 172 ? 22.462 9.644 -27.050 1.00 93.94 172 ALA A N 1
ATOM 1353 C CA . ALA A 1 172 ? 21.441 9.948 -26.059 1.00 93.94 172 ALA A CA 1
ATOM 1354 C C . ALA A 1 172 ? 22.047 10.426 -24.730 1.00 93.94 172 ALA A C 1
ATOM 1356 O O . ALA A 1 172 ? 23.024 9.851 -24.235 1.00 93.94 172 ALA A O 1
ATOM 1357 N N . ASP A 1 173 ? 21.413 11.456 -24.169 1.00 91.69 173 ASP A N 1
ATOM 1358 C CA . ASP A 1 173 ? 21.676 12.039 -22.856 1.00 91.69 173 ASP A CA 1
ATOM 1359 C C . ASP A 1 173 ? 20.315 12.303 -22.168 1.00 91.69 173 ASP A C 1
ATOM 1361 O O . ASP A 1 173 ? 19.480 13.003 -22.750 1.00 91.69 173 ASP A O 1
ATOM 1365 N N . PRO A 1 174 ? 20.023 11.712 -20.995 1.00 91.88 174 PRO A N 1
ATOM 1366 C CA . PRO A 1 174 ? 20.903 10.857 -20.204 1.00 91.88 174 PRO A CA 1
ATOM 1367 C C . PRO A 1 174 ? 21.175 9.505 -20.870 1.00 91.88 174 PRO A C 1
ATOM 1369 O O . PRO A 1 174 ? 20.324 8.964 -21.583 1.00 91.88 174 PRO A O 1
ATOM 1372 N N . LYS A 1 175 ? 22.362 8.944 -20.594 1.00 92.38 175 LYS A N 1
ATOM 1373 C CA . LYS A 1 175 ? 22.751 7.596 -21.040 1.00 92.38 175 LYS A CA 1
ATOM 1374 C C . LYS A 1 175 ? 21.719 6.551 -20.611 1.00 92.38 175 LYS A C 1
ATOM 1376 O O . LYS A 1 175 ? 21.263 5.760 -21.428 1.00 92.38 175 LYS A O 1
ATOM 1381 N N . GLU A 1 176 ? 21.358 6.580 -19.334 1.00 92.25 176 GLU A N 1
ATOM 1382 C CA . GLU A 1 176 ? 20.353 5.712 -18.733 1.00 92.25 176 GLU A CA 1
ATOM 1383 C C . GLU A 1 176 ? 19.281 6.566 -18.063 1.00 92.25 176 GLU A C 1
ATOM 1385 O O . GLU A 1 176 ? 19.581 7.572 -17.415 1.00 92.25 176 GLU A O 1
ATOM 1390 N N . LEU A 1 177 ? 18.028 6.154 -18.207 1.00 93.06 177 LEU A N 1
ATOM 1391 C CA . LEU A 1 177 ? 16.896 6.723 -17.492 1.00 93.06 177 LEU A CA 1
ATOM 1392 C C . LEU A 1 177 ? 16.444 5.737 -16.421 1.00 93.06 177 LEU A C 1
ATOM 1394 O O . LEU A 1 177 ? 16.140 4.595 -16.747 1.00 93.06 177 LEU A O 1
ATOM 1398 N N . PHE A 1 178 ? 16.345 6.181 -15.169 1.00 93.50 178 PHE A N 1
ATOM 1399 C CA . PHE A 1 178 ? 15.837 5.365 -14.070 1.00 93.50 178 PHE A CA 1
ATOM 1400 C C . PHE A 1 178 ? 14.559 5.962 -13.480 1.00 93.50 178 PHE A C 1
ATOM 1402 O O . PHE A 1 178 ? 14.501 7.150 -13.156 1.00 93.50 178 PHE A O 1
ATOM 1409 N N . HIS A 1 179 ? 13.553 5.115 -13.280 1.00 93.25 179 HIS A N 1
ATOM 1410 C CA . HIS A 1 179 ? 12.324 5.462 -12.583 1.00 93.25 179 HIS A CA 1
ATOM 1411 C C . HIS A 1 179 ? 11.961 4.398 -11.553 1.00 93.25 179 HIS A C 1
ATOM 1413 O O . HIS A 1 179 ? 11.915 3.211 -11.857 1.00 93.25 179 HIS A O 1
ATOM 1419 N N . ARG A 1 180 ? 11.611 4.850 -10.346 1.00 94.00 180 ARG A N 1
ATOM 1420 C CA . ARG A 1 180 ? 11.067 4.024 -9.264 1.00 94.00 180 ARG A CA 1
ATOM 1421 C C . ARG A 1 180 ? 9.678 4.528 -8.901 1.00 94.00 180 ARG A C 1
ATOM 1423 O O . ARG A 1 180 ? 9.517 5.458 -8.113 1.00 94.00 180 ARG A O 1
ATOM 1430 N N . LEU A 1 181 ? 8.667 3.922 -9.506 1.00 94.81 181 LEU A N 1
ATOM 1431 C CA . LEU A 1 181 ? 7.275 4.329 -9.387 1.00 94.81 181 LEU A CA 1
ATOM 1432 C C . LEU A 1 181 ? 6.463 3.209 -8.762 1.00 94.81 181 LEU A C 1
ATOM 1434 O O . LEU A 1 181 ? 6.364 2.108 -9.303 1.00 94.81 181 LEU A O 1
ATOM 1438 N N . TYR A 1 182 ? 5.824 3.504 -7.640 1.00 95.56 182 TYR A N 1
ATOM 1439 C CA . TYR A 1 182 ? 4.831 2.603 -7.078 1.00 95.56 182 TYR A CA 1
ATOM 1440 C C . TYR A 1 182 ? 3.457 2.901 -7.674 1.00 95.56 182 TYR A C 1
ATOM 1442 O O . TYR A 1 182 ? 3.180 3.986 -8.189 1.00 95.56 182 TYR A O 1
ATOM 1450 N N . ALA A 1 183 ? 2.580 1.913 -7.644 1.00 94.88 183 ALA A N 1
ATOM 1451 C CA . ALA A 1 183 ? 1.202 2.062 -8.059 1.00 94.88 183 ALA A CA 1
ATOM 1452 C C . ALA A 1 183 ? 0.290 1.727 -6.883 1.00 94.88 183 ALA A C 1
ATOM 1454 O O . ALA A 1 183 ? 0.539 0.749 -6.170 1.00 94.88 183 ALA A O 1
ATOM 1455 N N . PRO A 1 184 ? -0.780 2.502 -6.677 1.00 94.31 184 PRO A N 1
ATOM 1456 C CA . PRO A 1 184 ? -1.823 2.052 -5.789 1.00 94.31 184 PRO A CA 1
ATOM 1457 C C . PRO A 1 184 ? -2.537 0.856 -6.414 1.00 94.31 184 PRO A C 1
ATOM 1459 O O . PRO A 1 184 ? -2.919 0.890 -7.587 1.00 94.31 184 PRO A O 1
ATOM 1462 N N . ASN A 1 185 ? -2.749 -0.186 -5.623 1.00 89.25 185 ASN A N 1
ATOM 1463 C CA . ASN A 1 185 ? -3.433 -1.389 -6.066 1.00 89.25 185 ASN A CA 1
ATOM 1464 C C . ASN A 1 185 ? -4.414 -1.848 -4.990 1.00 89.25 185 ASN A C 1
ATOM 1466 O O . ASN A 1 185 ? -4.159 -1.687 -3.803 1.00 89.25 185 ASN A O 1
ATOM 1470 N N . SER A 1 186 ? -5.516 -2.475 -5.391 1.00 86.81 186 SER A N 1
ATOM 1471 C CA . SER A 1 186 ? -6.316 -3.291 -4.477 1.00 86.81 186 SER A CA 1
ATOM 1472 C C . SER A 1 186 ? -6.019 -4.753 -4.799 1.00 86.81 186 SER A C 1
ATOM 1474 O O . SER A 1 186 ? -6.600 -5.281 -5.750 1.00 86.81 186 SER A O 1
ATOM 1476 N N . PRO A 1 187 ? -5.102 -5.414 -4.067 1.00 86.19 187 PRO A N 1
ATOM 1477 C CA . PRO A 1 187 ? -4.739 -6.790 -4.359 1.00 86.19 187 PRO A CA 1
ATOM 1478 C C . PRO A 1 187 ? -5.966 -7.704 -4.323 1.00 86.19 187 PRO A C 1
ATOM 1480 O O . PRO A 1 187 ? -6.781 -7.657 -3.399 1.00 86.19 187 PRO A O 1
ATOM 1483 N N . HIS A 1 188 ? -6.080 -8.591 -5.311 1.00 88.44 188 HIS A N 1
ATOM 1484 C CA . HIS A 1 188 ? -7.177 -9.562 -5.426 1.00 88.44 188 HIS A CA 1
ATOM 1485 C C . HIS A 1 188 ? -6.991 -10.766 -4.485 1.00 88.44 188 HIS A C 1
ATOM 1487 O O . HIS A 1 188 ? -7.376 -11.890 -4.784 1.00 88.44 188 HIS A O 1
ATOM 1493 N N . THR A 1 189 ? -6.385 -10.519 -3.329 1.00 92.50 189 THR A N 1
ATOM 1494 C CA . THR A 1 189 ? -5.977 -11.504 -2.317 1.00 92.50 189 THR A CA 1
ATOM 1495 C C . THR A 1 189 ? -6.682 -11.221 -0.994 1.00 92.50 189 THR A C 1
ATOM 1497 O O . THR A 1 189 ? -6.161 -11.487 0.087 1.00 92.50 189 THR A O 1
ATOM 1500 N N . THR A 1 190 ? -7.866 -10.614 -1.090 1.00 90.00 190 THR A N 1
ATOM 1501 C CA . THR A 1 190 ? -8.721 -10.277 0.047 1.00 90.00 190 THR A CA 1
ATOM 1502 C C . THR A 1 190 ? -9.089 -11.547 0.804 1.00 90.00 190 THR A C 1
ATOM 1504 O O . THR A 1 190 ? -9.586 -12.502 0.208 1.00 90.00 190 THR A O 1
ATOM 1507 N N . SER A 1 191 ? -8.878 -11.551 2.118 1.00 90.19 191 SER A N 1
ATOM 1508 C CA . SER A 1 191 ? -9.243 -12.671 2.981 1.00 90.19 191 SER A CA 1
ATOM 1509 C C . SER A 1 191 ? -9.987 -12.221 4.236 1.00 90.19 191 SER A C 1
ATOM 1511 O O . SER A 1 191 ? -10.034 -11.035 4.575 1.00 90.19 191 SER A O 1
ATOM 1513 N N . LYS A 1 192 ? -10.601 -13.197 4.912 1.00 87.56 192 LYS A N 1
ATOM 1514 C CA . LYS A 1 192 ? -11.268 -12.992 6.199 1.00 87.56 192 LYS A CA 1
ATOM 1515 C C . LYS A 1 192 ? -10.267 -12.597 7.287 1.00 87.56 192 LYS A C 1
ATOM 1517 O O . LYS A 1 192 ? -10.579 -11.719 8.086 1.00 87.56 192 LYS A O 1
ATOM 1522 N N . GLU A 1 193 ? -9.103 -13.239 7.303 1.00 88.88 193 GLU A N 1
ATOM 1523 C CA . GLU A 1 193 ? -8.038 -12.927 8.249 1.00 88.88 193 GLU A CA 1
ATOM 1524 C C . GLU A 1 193 ? -7.369 -11.613 7.840 1.00 88.88 193 GLU A C 1
ATOM 1526 O O . GLU A 1 193 ? -7.096 -11.371 6.660 1.00 88.88 193 GLU A O 1
ATOM 1531 N N . VAL A 1 194 ? -7.139 -10.740 8.813 1.00 89.00 194 VAL A N 1
ATOM 1532 C CA . VAL A 1 194 ? -6.487 -9.444 8.604 1.00 89.00 194 VAL A CA 1
ATOM 1533 C C . VAL A 1 194 ? -5.043 -9.507 9.073 1.00 89.00 194 VAL A C 1
ATOM 1535 O O . VAL A 1 194 ? -4.702 -10.305 9.944 1.00 89.00 194 VAL A O 1
ATOM 1538 N N . ARG A 1 195 ? -4.187 -8.653 8.510 1.00 89.62 195 ARG A N 1
ATOM 1539 C CA . ARG A 1 195 ? -2.826 -8.486 9.032 1.00 89.62 195 ARG A CA 1
ATOM 1540 C C . ARG A 1 195 ? -2.856 -7.913 10.453 1.00 89.62 195 ARG A C 1
ATOM 1542 O O . ARG A 1 195 ? -3.700 -7.069 10.756 1.00 89.62 195 ARG A O 1
ATOM 1549 N N . ASP A 1 196 ? -1.929 -8.363 11.292 1.00 91.38 196 ASP A N 1
ATOM 1550 C CA . ASP A 1 196 ? -1.786 -7.884 12.669 1.00 91.38 196 ASP A CA 1
ATOM 1551 C C . ASP A 1 196 ? -1.313 -6.415 12.732 1.00 91.38 196 ASP A C 1
ATOM 1553 O O . ASP A 1 196 ? -0.868 -5.824 11.737 1.00 91.38 196 ASP A O 1
ATOM 1557 N N . CYS A 1 197 ? -1.418 -5.793 13.907 1.00 93.56 197 CYS A N 1
ATOM 1558 C CA . CYS A 1 197 ? -1.036 -4.398 14.096 1.00 93.56 197 CYS A CA 1
ATOM 1559 C C . CYS A 1 197 ? 0.456 -4.174 13.800 1.00 93.56 197 CYS A C 1
ATOM 1561 O O . CYS A 1 197 ? 0.816 -3.144 13.222 1.00 93.56 197 CYS A O 1
ATOM 1563 N N . LYS A 1 198 ? 1.333 -5.128 14.141 1.00 94.94 198 LYS A N 1
ATOM 1564 C CA . LYS A 1 198 ? 2.786 -5.034 13.894 1.00 94.94 198 LYS A CA 1
ATOM 1565 C C . LYS A 1 198 ? 3.108 -5.001 12.404 1.00 94.94 198 LYS A C 1
ATOM 1567 O O . LYS A 1 198 ? 3.979 -4.243 11.981 1.00 94.94 198 LYS A O 1
ATOM 1572 N N . SER A 1 199 ? 2.362 -5.742 11.600 1.00 94.31 199 SER A N 1
ATOM 1573 C CA . SER A 1 199 ? 2.500 -5.819 10.152 1.00 94.31 199 SER A CA 1
ATOM 1574 C C . SER A 1 199 ? 2.226 -4.483 9.460 1.00 94.31 199 SER A C 1
ATOM 1576 O O . SER A 1 199 ? 2.746 -4.256 8.371 1.00 94.31 199 SER A O 1
ATOM 1578 N N . CYS A 1 200 ? 1.475 -3.574 10.088 1.00 94.44 200 CYS A N 1
ATOM 1579 C CA . CYS A 1 200 ? 1.324 -2.191 9.629 1.00 94.44 200 CYS A CA 1
ATOM 1580 C C . CYS A 1 200 ? 2.289 -1.237 10.344 1.00 94.44 200 CYS A C 1
ATOM 1582 O O . CYS A 1 200 ? 2.990 -0.465 9.697 1.00 94.44 200 CYS A O 1
ATOM 1584 N N . HIS A 1 201 ? 2.323 -1.270 11.676 1.00 96.12 201 HIS A N 1
ATOM 1585 C CA . HIS A 1 201 ? 2.951 -0.230 12.498 1.00 96.12 201 HIS A CA 1
ATOM 1586 C C . HIS A 1 201 ? 4.444 -0.448 12.779 1.00 96.12 201 HIS A C 1
ATOM 1588 O O . HIS A 1 201 ? 5.123 0.483 13.205 1.00 96.12 201 HIS A O 1
ATOM 1594 N N . ALA A 1 202 ? 4.962 -1.652 12.542 1.00 96.12 202 ALA A N 1
ATOM 1595 C CA . ALA A 1 202 ? 6.349 -2.038 12.803 1.00 96.12 202 ALA A CA 1
ATOM 1596 C C . ALA A 1 202 ? 6.957 -2.865 11.650 1.00 96.12 202 ALA A C 1
ATOM 1598 O O . ALA A 1 202 ? 7.881 -3.648 11.860 1.00 96.12 202 ALA A O 1
ATOM 1599 N N . SER A 1 203 ? 6.448 -2.698 10.424 1.00 96.38 203 SER A N 1
ATOM 1600 C CA . SER A 1 203 ? 6.938 -3.399 9.233 1.00 96.38 203 SER A CA 1
ATOM 1601 C C . SER A 1 203 ? 7.650 -2.448 8.277 1.00 96.38 203 SER A C 1
ATOM 1603 O O . SER A 1 203 ? 7.060 -1.473 7.808 1.00 96.38 203 SER A O 1
ATOM 1605 N N . ALA A 1 204 ? 8.905 -2.772 7.938 1.00 97.38 204 ALA A N 1
ATOM 1606 C CA . ALA A 1 204 ? 9.679 -2.050 6.926 1.00 97.38 204 ALA A CA 1
ATOM 1607 C C . ALA A 1 204 ? 8.944 -2.026 5.583 1.00 97.38 204 ALA A C 1
ATOM 1609 O O . ALA A 1 204 ? 8.826 -0.980 4.944 1.00 97.38 204 ALA A O 1
ATOM 1610 N N . MET A 1 205 ? 8.374 -3.178 5.217 1.00 94.75 205 MET A N 1
ATOM 1611 C CA . MET A 1 205 ? 7.623 -3.352 3.984 1.00 94.75 205 MET A CA 1
ATOM 1612 C C . MET A 1 205 ? 6.405 -2.435 3.939 1.00 94.75 205 MET A C 1
ATOM 1614 O O . MET A 1 205 ? 6.240 -1.689 2.980 1.00 94.75 205 MET A O 1
ATOM 1618 N N . ALA A 1 206 ? 5.572 -2.450 4.987 1.00 96.69 206 ALA A N 1
ATOM 1619 C CA . ALA A 1 206 ? 4.351 -1.644 5.026 1.00 96.69 206 ALA A CA 1
ATOM 1620 C C . ALA A 1 206 ? 4.638 -0.138 4.957 1.00 96.69 206 ALA A C 1
ATOM 1622 O O . ALA A 1 206 ? 3.871 0.599 4.344 1.00 96.69 206 ALA A O 1
ATOM 1623 N N . LEU A 1 207 ? 5.755 0.307 5.540 1.00 97.94 207 LEU A N 1
ATOM 1624 C CA . LEU A 1 207 ? 6.200 1.701 5.500 1.00 97.94 207 LEU A CA 1
ATOM 1625 C C . LEU A 1 207 ? 6.864 2.096 4.172 1.00 97.94 207 LEU A C 1
ATOM 1627 O O . LEU A 1 207 ? 7.054 3.283 3.932 1.00 97.94 207 LEU A O 1
ATOM 1631 N N . GLY A 1 208 ? 7.187 1.134 3.303 1.00 97.00 208 GLY A N 1
ATOM 1632 C CA . GLY A 1 208 ? 7.825 1.383 2.010 1.00 97.00 208 GLY A CA 1
ATOM 1633 C C . GLY A 1 208 ? 9.354 1.440 2.057 1.00 97.00 208 GLY A C 1
ATOM 1634 O O . GLY A 1 208 ? 9.961 1.919 1.104 1.00 97.00 208 GLY A O 1
ATOM 1635 N N . TYR A 1 209 ? 9.993 0.942 3.118 1.00 97.81 209 TYR A N 1
ATOM 1636 C CA . TYR A 1 209 ? 11.460 0.878 3.227 1.00 97.81 209 TYR A CA 1
ATOM 1637 C C . TYR A 1 209 ? 12.083 -0.321 2.498 1.00 97.81 209 TYR A C 1
ATOM 1639 O O . TYR A 1 209 ? 13.303 -0.450 2.480 1.00 97.81 209 TYR A O 1
ATOM 1647 N N . GLY A 1 210 ? 11.259 -1.194 1.910 1.00 95.06 210 GLY A N 1
ATOM 1648 C CA . GLY A 1 210 ? 11.705 -2.459 1.324 1.00 95.06 210 GLY A CA 1
ATOM 1649 C C . GLY A 1 210 ? 11.773 -3.590 2.353 1.00 95.06 210 GLY A C 1
ATOM 1650 O O . GLY A 1 210 ? 11.306 -3.452 3.491 1.00 95.06 210 GLY A O 1
ATOM 1651 N N . LYS A 1 211 ? 12.289 -4.750 1.940 1.00 94.69 211 LYS A N 1
ATOM 1652 C CA . LYS A 1 211 ? 12.516 -5.894 2.829 1.00 94.69 211 LYS A CA 1
ATOM 1653 C C . LYS A 1 211 ? 13.669 -5.581 3.779 1.00 94.69 211 LYS A C 1
ATOM 1655 O O . LYS A 1 211 ? 14.628 -4.891 3.435 1.00 94.69 211 LYS A O 1
ATOM 1660 N N . GLY A 1 212 ? 13.573 -6.123 4.985 1.00 95.56 212 GLY A N 1
ATOM 1661 C CA . GLY A 1 212 ? 14.587 -5.974 6.016 1.00 95.56 212 GLY A CA 1
ATOM 1662 C C . GLY A 1 212 ? 13.985 -5.985 7.413 1.00 95.56 212 GLY A C 1
ATOM 1663 O O . GLY A 1 212 ? 12.777 -6.154 7.602 1.00 95.56 212 GLY A O 1
ATOM 1664 N N . HIS A 1 213 ? 14.844 -5.775 8.403 1.00 95.81 213 HIS A N 1
ATOM 1665 C CA . HIS A 1 213 ? 14.472 -5.830 9.811 1.00 95.81 213 HIS A CA 1
ATOM 1666 C C . HIS A 1 213 ? 14.389 -4.426 10.408 1.00 95.81 213 HIS A C 1
ATOM 1668 O O . HIS A 1 213 ? 15.371 -3.681 10.394 1.00 95.81 213 HIS A O 1
ATOM 1674 N N . LEU A 1 214 ? 13.222 -4.082 10.963 1.00 95.88 214 LEU A N 1
ATOM 1675 C CA . LEU A 1 214 ? 13.060 -2.930 11.847 1.00 95.88 214 LEU A CA 1
ATOM 1676 C C . LEU A 1 214 ? 13.252 -3.373 13.293 1.00 95.88 214 LEU A C 1
ATOM 1678 O O . LEU A 1 214 ? 12.453 -4.140 13.824 1.00 95.88 214 LEU A O 1
ATOM 1682 N N . ASN A 1 215 ? 14.292 -2.852 13.933 1.00 95.12 215 ASN A N 1
ATOM 1683 C CA . ASN A 1 215 ? 14.615 -3.138 15.322 1.00 95.12 215 ASN A CA 1
ATOM 1684 C C . ASN A 1 215 ? 14.350 -1.902 16.175 1.00 95.12 215 ASN A C 1
ATOM 1686 O O . ASN A 1 215 ? 14.908 -0.833 15.920 1.00 95.12 215 ASN A O 1
ATOM 1690 N N . TYR A 1 216 ? 13.530 -2.052 17.212 1.00 95.56 216 TYR A N 1
ATOM 1691 C CA . TYR A 1 216 ? 13.359 -1.015 18.220 1.00 95.56 216 TYR A CA 1
ATOM 1692 C C . TYR A 1 216 ? 14.342 -1.249 19.363 1.00 95.56 216 TYR A C 1
ATOM 1694 O O . TYR A 1 216 ? 14.222 -2.216 20.116 1.00 95.56 216 TYR A O 1
ATOM 1702 N N . ARG A 1 217 ? 15.343 -0.376 19.484 1.00 94.44 217 ARG A N 1
ATOM 1703 C CA . ARG A 1 217 ? 16.368 -0.460 20.523 1.00 94.44 217 ARG A CA 1
ATOM 1704 C C . ARG A 1 217 ? 16.121 0.568 21.604 1.00 94.44 217 ARG A C 1
ATOM 1706 O O . ARG A 1 217 ? 15.888 1.740 21.327 1.00 94.44 217 ARG A O 1
ATOM 1713 N N . ILE A 1 218 ? 16.235 0.121 22.846 1.00 92.06 218 ILE A N 1
ATOM 1714 C CA . ILE A 1 218 ? 16.144 0.971 24.023 1.00 92.06 218 ILE A CA 1
ATOM 1715 C C . ILE A 1 218 ? 17.531 1.052 24.651 1.00 92.06 218 ILE A C 1
ATOM 1717 O O . ILE A 1 218 ? 18.099 0.039 25.050 1.00 92.06 218 ILE A O 1
ATOM 1721 N N . SER A 1 219 ? 18.077 2.261 24.756 1.00 88.56 219 SER A N 1
ATOM 1722 C CA . SER A 1 219 ? 19.351 2.511 25.430 1.00 88.56 219 SER A CA 1
ATOM 1723 C C . SER A 1 219 ? 19.267 3.790 26.250 1.00 88.56 219 SER A C 1
ATOM 1725 O O . SER A 1 219 ? 18.771 4.810 25.776 1.00 88.56 219 SER A O 1
ATOM 1727 N N . LYS A 1 220 ? 19.731 3.736 27.505 1.00 86.62 220 LYS A N 1
ATOM 1728 C CA . LYS A 1 220 ? 19.740 4.877 28.443 1.00 86.62 220 LYS A CA 1
ATOM 1729 C C . LYS A 1 220 ? 18.376 5.585 28.566 1.00 86.62 220 LYS A C 1
ATOM 1731 O O . LYS A 1 220 ? 18.310 6.810 28.605 1.00 86.62 220 LYS A O 1
ATOM 1736 N N . GLY A 1 221 ? 17.287 4.812 28.599 1.00 85.00 221 GLY A N 1
ATOM 1737 C CA . GLY A 1 221 ? 15.922 5.343 28.720 1.00 85.00 221 GLY A CA 1
ATOM 1738 C C . GLY A 1 221 ? 15.365 5.976 27.443 1.00 85.00 221 GLY A C 1
ATOM 1739 O O . GLY A 1 221 ? 14.334 6.640 27.503 1.00 85.00 221 GLY A O 1
ATOM 1740 N N . LYS A 1 222 ? 16.027 5.783 26.296 1.00 87.75 222 LYS A N 1
ATOM 1741 C CA . LYS A 1 222 ? 15.609 6.332 25.006 1.00 87.75 222 LYS A CA 1
ATOM 1742 C C . LYS A 1 222 ? 15.395 5.233 23.978 1.00 87.75 222 LYS A C 1
ATOM 1744 O O . LYS A 1 222 ? 16.230 4.336 23.853 1.00 87.75 222 LYS A O 1
ATOM 1749 N N . GLY A 1 223 ? 14.280 5.309 23.260 1.00 93.19 223 GLY A N 1
ATOM 1750 C CA . GLY A 1 223 ? 13.944 4.385 22.187 1.00 93.19 223 GLY A CA 1
ATOM 1751 C C . GLY A 1 223 ? 14.398 4.905 20.829 1.00 93.19 223 GLY A C 1
ATOM 1752 O O . GLY A 1 223 ? 14.219 6.083 20.519 1.00 93.19 223 GLY A O 1
ATOM 1753 N N . LYS A 1 224 ? 14.955 4.029 19.997 1.00 95.50 224 LYS A N 1
ATOM 1754 C CA . LYS A 1 224 ? 15.357 4.345 18.628 1.00 95.50 224 LYS A CA 1
ATOM 1755 C C . LYS A 1 224 ? 15.021 3.190 17.695 1.00 95.50 224 LYS A C 1
ATOM 1757 O O . LYS A 1 224 ? 15.279 2.032 18.010 1.00 95.50 224 LYS A O 1
ATOM 1762 N N . TRP A 1 225 ? 14.469 3.526 16.535 1.00 96.75 225 TRP A N 1
ATOM 1763 C CA . TRP A 1 225 ? 14.302 2.580 15.440 1.00 96.75 225 TRP A CA 1
ATOM 1764 C C . TRP A 1 225 ? 15.579 2.497 14.609 1.00 96.75 225 TRP A C 1
ATOM 1766 O O . TRP A 1 225 ? 16.163 3.517 14.241 1.00 96.75 225 TRP A O 1
ATOM 1776 N N . GLU A 1 226 ? 15.984 1.276 14.294 1.00 96.94 226 GLU A N 1
ATOM 1777 C CA . GLU A 1 226 ? 17.058 0.965 13.359 1.00 96.94 226 GLU A CA 1
ATOM 1778 C C . GLU A 1 226 ? 16.501 0.073 12.251 1.00 96.94 226 GLU A C 1
ATOM 1780 O O . GLU A 1 226 ? 15.744 -0.860 12.524 1.00 96.94 226 GLU A O 1
ATOM 1785 N N . PHE A 1 227 ? 16.876 0.357 11.006 1.00 97.62 227 PHE A N 1
ATOM 1786 C CA . PHE A 1 227 ? 16.498 -0.446 9.851 1.00 97.62 227 PHE A CA 1
ATOM 1787 C C . PHE A 1 227 ? 17.736 -1.092 9.236 1.00 97.62 227 PHE A C 1
ATOM 1789 O O . PHE A 1 227 ? 18.693 -0.393 8.908 1.00 97.62 227 PHE A O 1
ATOM 1796 N N . ASN A 1 228 ? 17.697 -2.414 9.071 1.00 97.81 228 ASN A N 1
ATOM 1797 C CA . ASN A 1 228 ? 18.696 -3.163 8.318 1.00 97.81 228 ASN A CA 1
ATOM 1798 C C . ASN A 1 228 ? 18.045 -3.733 7.045 1.00 97.81 228 ASN A C 1
ATOM 1800 O O . ASN A 1 228 ? 17.253 -4.676 7.175 1.00 97.81 228 ASN A O 1
ATOM 1804 N N . PRO A 1 229 ? 18.315 -3.165 5.854 1.00 97.75 229 PRO A N 1
ATOM 1805 C CA . PRO A 1 229 ? 17.713 -3.625 4.607 1.00 97.75 229 PRO A CA 1
ATOM 1806 C C . PRO A 1 229 ? 18.242 -5.003 4.196 1.00 97.75 229 PRO A C 1
ATOM 1808 O O . PRO A 1 229 ? 19.385 -5.351 4.481 1.00 97.75 229 PRO A O 1
ATOM 1811 N N . GLU A 1 230 ? 17.401 -5.780 3.515 1.00 96.19 230 GLU A N 1
ATOM 1812 C CA . GLU A 1 230 ? 17.790 -7.065 2.913 1.00 96.19 230 GLU A CA 1
ATOM 1813 C C . GLU A 1 230 ? 18.566 -6.859 1.605 1.00 96.19 230 GLU A C 1
ATOM 1815 O O . GLU A 1 230 ? 19.541 -7.559 1.342 1.00 96.19 230 GLU A O 1
ATOM 1820 N N . TYR A 1 231 ? 18.163 -5.865 0.807 1.00 94.50 231 TYR A N 1
ATOM 1821 C CA . TYR A 1 231 ? 18.814 -5.526 -0.456 1.00 94.50 231 TYR A CA 1
ATOM 1822 C C . TYR A 1 231 ? 19.849 -4.414 -0.290 1.00 94.50 231 TYR A C 1
ATOM 1824 O O . TYR A 1 231 ? 19.697 -3.502 0.528 1.00 94.50 231 TYR A O 1
ATOM 1832 N N . ALA A 1 232 ? 20.883 -4.467 -1.129 1.00 94.69 232 ALA A N 1
ATOM 1833 C CA . ALA A 1 232 ? 21.861 -3.398 -1.253 1.00 94.69 232 ALA A CA 1
ATOM 1834 C C . ALA A 1 232 ? 21.215 -2.104 -1.773 1.00 94.69 232 ALA A C 1
ATOM 1836 O O . ALA A 1 232 ? 20.175 -2.124 -2.436 1.00 94.69 232 ALA A O 1
ATOM 1837 N N . ALA A 1 233 ? 21.856 -0.977 -1.467 1.00 95.25 233 ALA A N 1
ATOM 1838 C CA . ALA A 1 233 ? 21.453 0.313 -2.001 1.00 95.25 233 ALA A CA 1
ATOM 1839 C C . ALA A 1 233 ? 21.733 0.379 -3.508 1.00 95.25 233 ALA A C 1
ATOM 1841 O O . ALA A 1 233 ? 22.847 0.101 -3.953 1.00 95.25 233 ALA A O 1
ATOM 1842 N N . SER A 1 234 ? 20.727 0.799 -4.265 1.00 92.25 234 SER A N 1
ATOM 1843 C CA . SER A 1 234 ? 20.805 0.997 -5.701 1.00 92.25 234 SER A CA 1
ATOM 1844 C C . SER A 1 234 ? 21.752 2.137 -6.052 1.00 92.25 234 SER A C 1
ATOM 1846 O O . SER A 1 234 ? 21.778 3.179 -5.386 1.00 92.25 234 SER A O 1
ATOM 1848 N N . ALA A 1 235 ? 22.496 1.975 -7.145 1.00 92.06 235 ALA A N 1
ATOM 1849 C CA . ALA A 1 235 ? 23.386 3.015 -7.656 1.00 92.06 235 ALA A CA 1
ATOM 1850 C C . ALA A 1 235 ? 22.623 4.266 -8.137 1.00 92.06 235 ALA A C 1
ATOM 1852 O O . ALA A 1 235 ? 23.199 5.352 -8.169 1.00 92.06 235 ALA A O 1
ATOM 1853 N N . TYR A 1 236 ? 21.336 4.130 -8.479 1.00 90.62 236 TYR A N 1
ATOM 1854 C CA . TYR A 1 236 ? 20.540 5.208 -9.069 1.00 90.62 236 TYR A CA 1
ATOM 1855 C C . TYR A 1 236 ? 20.009 6.218 -8.045 1.00 90.62 236 TYR A C 1
ATOM 1857 O O . TYR A 1 236 ? 19.993 7.420 -8.305 1.00 90.62 236 TYR A O 1
ATOM 1865 N N . ASP A 1 237 ? 19.563 5.751 -6.878 1.00 92.56 237 ASP A N 1
ATOM 1866 C CA . ASP A 1 237 ? 18.894 6.599 -5.882 1.00 92.56 237 ASP A CA 1
ATOM 1867 C C . ASP A 1 237 ? 19.337 6.350 -4.432 1.00 92.56 237 ASP A C 1
ATOM 1869 O O . ASP A 1 237 ? 18.877 7.045 -3.518 1.00 92.56 237 ASP A O 1
ATOM 1873 N N . SER A 1 238 ? 20.274 5.419 -4.222 1.00 94.38 238 SER A N 1
ATOM 1874 C CA . SER A 1 238 ? 20.771 4.999 -2.908 1.00 94.38 238 SER A CA 1
ATOM 1875 C C . SER A 1 238 ? 19.706 4.374 -1.997 1.00 94.38 238 SER A C 1
ATOM 1877 O O . SER A 1 238 ? 19.915 4.293 -0.785 1.00 94.38 238 SER A O 1
ATOM 1879 N N . LEU A 1 239 ? 18.567 3.939 -2.544 1.00 95.75 239 LEU A N 1
ATOM 1880 C CA . LEU A 1 239 ? 17.558 3.175 -1.810 1.00 95.75 239 LEU A CA 1
ATOM 1881 C C . LEU A 1 239 ? 17.812 1.674 -1.967 1.00 95.75 239 LEU A C 1
ATOM 1883 O O . LEU A 1 239 ? 18.320 1.273 -3.012 1.00 95.75 239 LEU A O 1
ATOM 1887 N N . PRO A 1 240 ? 17.442 0.825 -0.989 1.00 95.56 240 PRO A N 1
ATOM 1888 C CA . PRO A 1 240 ? 17.389 -0.615 -1.223 1.00 95.56 240 PRO A CA 1
ATOM 1889 C C . PRO A 1 240 ? 16.603 -0.926 -2.503 1.00 95.56 240 PRO A C 1
ATOM 1891 O O . PRO A 1 240 ? 15.602 -0.259 -2.780 1.00 95.56 240 PRO A O 1
ATOM 1894 N N . GLU A 1 241 ? 17.034 -1.925 -3.275 1.00 92.88 241 GLU A N 1
ATOM 1895 C CA . GLU A 1 241 ? 16.466 -2.198 -4.608 1.00 92.88 241 GLU A CA 1
ATOM 1896 C C . GLU A 1 241 ? 14.942 -2.369 -4.622 1.00 92.88 241 GLU A C 1
ATOM 1898 O O . GLU A 1 241 ? 14.271 -2.023 -5.595 1.00 92.88 241 GLU A O 1
ATOM 1903 N N . ASP A 1 242 ? 14.369 -2.830 -3.516 1.00 93.19 242 ASP A N 1
ATOM 1904 C CA . ASP A 1 242 ? 12.944 -3.081 -3.367 1.00 93.19 242 ASP A CA 1
ATOM 1905 C C . ASP A 1 242 ? 12.203 -2.037 -2.516 1.00 93.19 242 ASP A C 1
ATOM 1907 O O . ASP A 1 242 ? 11.010 -2.204 -2.245 1.00 93.19 242 ASP A O 1
ATOM 1911 N N . ALA A 1 243 ? 12.880 -0.967 -2.099 1.00 95.44 243 ALA A N 1
ATOM 1912 C CA . ALA A 1 243 ? 12.293 0.119 -1.332 1.00 95.44 243 ALA A CA 1
ATOM 1913 C C . ALA A 1 243 ? 11.517 1.089 -2.227 1.00 95.44 243 ALA A C 1
ATOM 1915 O O . ALA A 1 243 ? 11.722 1.169 -3.440 1.00 95.44 243 ALA A O 1
ATOM 1916 N N . TRP A 1 244 ? 10.613 1.843 -1.609 1.00 96.25 244 TRP A N 1
ATOM 1917 C CA . TRP A 1 244 ? 9.936 2.993 -2.203 1.00 96.25 244 TRP A CA 1
ATOM 1918 C C . TRP A 1 244 ? 10.520 4.311 -1.685 1.00 96.25 244 TRP A C 1
ATOM 1920 O O . TRP A 1 244 ? 10.649 5.279 -2.434 1.00 96.25 244 TRP A O 1
ATOM 1930 N N . ILE A 1 245 ? 10.874 4.340 -0.399 1.00 97.19 245 ILE A N 1
ATOM 1931 C CA . ILE A 1 245 ? 11.365 5.520 0.311 1.00 97.19 245 ILE A CA 1
ATOM 1932 C C . ILE A 1 245 ? 12.511 5.168 1.267 1.00 97.19 245 ILE A C 1
ATOM 1934 O O . ILE A 1 245 ? 12.611 4.021 1.707 1.00 97.19 245 ILE A O 1
ATOM 1938 N N . PRO A 1 246 ? 13.370 6.141 1.625 1.00 97.38 246 PRO A N 1
ATOM 1939 C CA . PRO A 1 246 ? 14.404 5.919 2.627 1.00 97.38 246 PRO A CA 1
ATOM 1940 C C . PRO A 1 246 ? 13.803 5.790 4.032 1.00 97.38 246 PRO A C 1
ATOM 1942 O O . PRO A 1 246 ? 12.752 6.358 4.336 1.00 97.38 246 PRO A O 1
ATOM 1945 N N . PHE A 1 247 ? 14.514 5.084 4.910 1.00 97.62 247 PHE A N 1
ATOM 1946 C CA . PHE A 1 247 ? 14.150 4.950 6.318 1.00 97.62 247 PHE A CA 1
ATOM 1947 C C . PHE A 1 247 ? 14.058 6.317 7.010 1.00 97.62 247 PHE A C 1
ATOM 1949 O O . PHE A 1 247 ? 15.041 7.058 7.033 1.00 97.62 247 PHE A O 1
ATOM 1956 N N . LEU A 1 248 ? 12.887 6.637 7.581 1.00 96.88 248 LEU A N 1
ATOM 1957 C CA . LEU A 1 248 ? 12.611 7.919 8.248 1.00 96.88 248 LEU A CA 1
ATOM 1958 C C . LEU A 1 248 ? 12.981 9.142 7.394 1.00 96.88 248 LEU A C 1
ATOM 1960 O O . LEU A 1 248 ? 13.427 10.170 7.905 1.00 96.88 248 LEU A O 1
ATOM 1964 N N . GLY A 1 249 ? 12.784 9.037 6.081 1.00 96.06 249 GLY A N 1
ATOM 1965 C CA . GLY A 1 249 ? 13.135 10.084 5.136 1.00 96.06 249 GLY A CA 1
ATOM 1966 C C . GLY A 1 249 ? 12.106 10.258 4.029 1.00 96.06 249 GLY A C 1
ATOM 1967 O O . GLY A 1 249 ? 11.118 9.529 3.921 1.00 96.06 249 GLY A O 1
ATOM 1968 N N . SER A 1 250 ? 12.361 11.261 3.195 1.00 94.44 250 SER A N 1
ATOM 1969 C CA . SER A 1 250 ? 11.585 11.529 1.988 1.00 94.44 250 SER A CA 1
ATOM 1970 C C . SER A 1 250 ? 12.367 11.072 0.755 1.00 94.44 250 SER A C 1
ATOM 1972 O O . SER A 1 250 ? 13.595 11.192 0.735 1.00 94.44 250 SER A O 1
ATOM 1974 N N . PRO A 1 251 ? 11.686 10.573 -0.287 1.00 92.06 251 PRO A N 1
ATOM 1975 C CA . PRO A 1 251 ? 12.333 10.263 -1.556 1.00 92.06 251 PRO A CA 1
ATOM 1976 C C . PRO A 1 251 ? 12.929 11.536 -2.176 1.00 92.06 251 PRO A C 1
ATOM 1978 O O . PRO A 1 251 ? 12.351 12.617 -2.064 1.00 92.06 251 PRO A O 1
ATOM 1981 N N . LYS A 1 252 ? 14.088 11.407 -2.836 1.00 90.50 252 LYS A N 1
ATOM 1982 C CA . LYS A 1 252 ? 14.735 12.523 -3.552 1.00 90.50 252 LYS A CA 1
ATOM 1983 C C . LYS A 1 252 ? 14.017 12.869 -4.861 1.00 90.50 252 LYS A C 1
ATOM 1985 O O . LYS A 1 252 ? 14.021 14.024 -5.273 1.00 90.50 252 LYS A O 1
ATOM 1990 N N . SER A 1 253 ? 13.421 11.869 -5.513 1.00 89.50 253 SER A N 1
ATOM 1991 C CA . SER A 1 253 ? 12.648 12.050 -6.744 1.00 89.50 253 SER A CA 1
ATOM 1992 C C . SER A 1 253 ? 11.336 12.784 -6.464 1.00 89.50 253 SER A C 1
ATOM 1994 O O . SER A 1 253 ? 10.640 12.476 -5.496 1.00 89.50 253 SER A O 1
ATOM 1996 N N . SER A 1 254 ? 10.957 13.704 -7.353 1.00 88.00 254 SER A N 1
ATOM 1997 C CA . SER A 1 254 ? 9.624 14.318 -7.361 1.00 88.00 254 SER A CA 1
ATOM 1998 C C . SER A 1 254 ? 8.544 13.365 -7.885 1.00 88.00 254 SER A C 1
ATOM 2000 O O . SER A 1 254 ? 7.370 13.513 -7.545 1.00 88.00 254 SER A O 1
ATOM 2002 N N . MET A 1 255 ? 8.932 12.368 -8.686 1.00 92.44 255 MET A N 1
ATOM 2003 C CA . MET A 1 255 ? 8.038 11.365 -9.254 1.00 92.44 255 MET A CA 1
ATOM 2004 C C . MET A 1 255 ? 8.287 10.014 -8.588 1.00 92.44 255 MET A C 1
ATOM 2006 O O . MET A 1 255 ? 9.326 9.384 -8.781 1.00 92.44 255 MET A O 1
ATOM 2010 N N . VAL A 1 256 ? 7.320 9.586 -7.784 1.00 94.62 256 VAL A N 1
ATOM 2011 C CA . VAL A 1 256 ? 7.421 8.385 -6.935 1.00 94.62 256 VAL A CA 1
ATOM 2012 C C . VAL A 1 256 ? 6.279 7.406 -7.176 1.00 94.62 256 VAL A C 1
ATOM 2014 O O . VAL A 1 256 ? 6.219 6.340 -6.573 1.00 94.62 256 VAL A O 1
ATOM 2017 N N . SER A 1 257 ? 5.338 7.769 -8.041 1.00 95.81 257 SER A N 1
ATOM 2018 C CA . SER A 1 257 ? 4.114 7.019 -8.267 1.00 95.81 257 SER A CA 1
ATOM 2019 C C . SER A 1 257 ? 3.658 7.146 -9.712 1.00 95.81 257 SER A C 1
ATOM 2021 O O . SER A 1 257 ? 3.831 8.186 -10.343 1.00 95.81 257 SER A O 1
ATOM 2023 N N . THR A 1 258 ? 3.004 6.100 -10.210 1.00 94.81 258 THR A N 1
ATOM 2024 C CA . THR A 1 258 ? 2.314 6.090 -11.513 1.00 94.81 258 THR A CA 1
ATOM 2025 C C . THR A 1 258 ? 1.011 6.905 -11.509 1.00 94.81 258 THR A C 1
ATOM 2027 O O . THR A 1 258 ? 0.322 7.005 -12.527 1.00 94.81 258 THR A O 1
ATOM 2030 N N . ARG A 1 259 ? 0.619 7.454 -10.353 1.00 95.06 259 ARG A N 1
ATOM 2031 C CA . ARG A 1 259 ? -0.553 8.315 -10.161 1.00 95.06 259 ARG A CA 1
ATOM 2032 C C . ARG A 1 259 ? -0.146 9.572 -9.401 1.00 95.06 259 ARG A C 1
ATOM 2034 O O . ARG A 1 259 ? 0.410 9.475 -8.310 1.00 95.06 259 ARG A O 1
ATOM 2041 N N . THR A 1 260 ? -0.482 10.740 -9.947 1.00 94.44 260 THR A N 1
ATOM 2042 C CA . THR A 1 260 ? -0.136 12.060 -9.383 1.00 94.44 260 THR A CA 1
ATOM 2043 C C . THR A 1 260 ? -0.770 12.324 -8.020 1.00 94.44 260 THR A C 1
ATOM 2045 O O . THR A 1 260 ? -0.250 13.108 -7.235 1.00 94.44 260 THR A O 1
ATOM 2048 N N . ASN A 1 261 ? -1.878 11.651 -7.718 1.00 95.69 261 ASN A N 1
ATOM 2049 C CA . ASN A 1 261 ? -2.602 11.784 -6.465 1.00 95.69 261 ASN A CA 1
ATOM 2050 C C . ASN A 1 261 ? -2.280 10.674 -5.450 1.00 95.69 261 ASN A C 1
ATOM 2052 O O . ASN A 1 261 ? -3.054 10.458 -4.521 1.00 95.69 261 ASN A O 1
ATOM 2056 N N . PHE A 1 262 ? -1.173 9.951 -5.637 1.00 97.12 262 PHE A N 1
ATOM 2057 C CA . PHE A 1 262 ? -0.731 8.878 -4.751 1.00 97.12 262 PHE A CA 1
ATOM 2058 C C . PHE A 1 262 ? 0.742 9.051 -4.389 1.00 97.12 262 PHE A C 1
ATOM 2060 O O . PHE A 1 262 ? 1.576 9.292 -5.261 1.00 97.12 262 PHE A O 1
ATOM 2067 N N . ARG A 1 263 ? 1.061 8.926 -3.101 1.00 96.81 263 ARG A N 1
ATOM 2068 C CA . ARG A 1 263 ? 2.404 9.169 -2.563 1.00 96.81 263 ARG A CA 1
ATOM 2069 C C . ARG A 1 263 ? 2.758 8.184 -1.445 1.00 96.81 263 ARG A C 1
ATOM 2071 O O . ARG A 1 263 ? 1.850 7.626 -0.824 1.00 96.81 263 ARG A O 1
ATOM 2078 N N . PRO A 1 264 ? 4.049 8.010 -1.126 1.00 97.62 264 PRO A N 1
ATOM 2079 C CA . PRO A 1 264 ? 4.447 7.307 0.086 1.00 97.62 264 PRO A CA 1
ATOM 2080 C C . PRO A 1 264 ? 4.088 8.116 1.334 1.00 97.62 264 PRO A C 1
ATOM 2082 O O . PRO A 1 264 ? 3.691 9.287 1.256 1.00 97.62 264 PRO A O 1
ATOM 2085 N N . PHE A 1 265 ? 4.261 7.508 2.506 1.00 98.12 265 PHE A N 1
ATOM 2086 C CA . PHE A 1 265 ? 4.148 8.222 3.771 1.00 98.12 265 PHE A CA 1
ATOM 2087 C C . PHE A 1 265 ? 5.190 9.336 3.887 1.00 98.12 265 PHE A C 1
ATOM 2089 O O . PHE A 1 265 ? 6.375 9.151 3.615 1.00 98.12 265 PHE A O 1
ATOM 2096 N N . SER A 1 266 ? 4.747 10.493 4.365 1.00 97.31 266 SER A N 1
ATOM 2097 C CA . SER A 1 266 ? 5.627 11.556 4.840 1.00 97.31 266 SER A CA 1
ATOM 2098 C C . SER A 1 266 ? 6.380 11.111 6.094 1.00 97.31 266 SER A C 1
ATOM 2100 O O . SER A 1 266 ? 5.904 10.252 6.837 1.00 97.31 266 SER A O 1
ATOM 2102 N N . VAL A 1 267 ? 7.508 11.757 6.399 1.00 97.69 267 VAL A N 1
ATOM 2103 C CA . VAL A 1 267 ? 8.290 11.463 7.616 1.00 97.69 267 VAL A CA 1
ATOM 2104 C C . VAL A 1 267 ? 7.422 11.534 8.881 1.00 97.69 267 VAL A C 1
ATOM 2106 O O . VAL A 1 267 ? 7.508 10.666 9.743 1.00 97.69 267 VAL A O 1
ATOM 2109 N N . LYS A 1 268 ? 6.501 12.503 8.968 1.00 96.94 268 LYS A N 1
ATOM 2110 C CA . LYS A 1 268 ? 5.574 12.624 10.107 1.00 96.94 268 LYS A CA 1
ATOM 2111 C C . LYS A 1 268 ? 4.613 11.437 10.218 1.00 96.94 268 LYS A C 1
ATOM 2113 O O . LYS A 1 268 ? 4.287 11.018 11.325 1.00 96.94 268 LYS A O 1
ATOM 2118 N N . GLU A 1 269 ? 4.121 10.909 9.100 1.00 97.12 269 GLU A N 1
ATOM 2119 C CA . GLU A 1 269 ? 3.258 9.719 9.099 1.00 97.12 269 GLU A CA 1
ATOM 2120 C C . GLU A 1 269 ? 4.057 8.461 9.447 1.00 97.12 269 GLU A C 1
ATOM 2122 O O . GLU A 1 269 ? 3.599 7.676 10.275 1.00 97.12 269 GLU A O 1
ATOM 2127 N N . GLN A 1 270 ? 5.277 8.325 8.915 1.00 97.81 270 GLN A N 1
ATOM 2128 C CA . GLN A 1 270 ? 6.207 7.252 9.277 1.00 97.81 270 GLN A CA 1
ATOM 2129 C C . GLN A 1 270 ? 6.463 7.236 10.794 1.00 97.81 270 GLN A C 1
ATOM 2131 O O . GLN A 1 270 ? 6.288 6.207 11.445 1.00 97.81 270 GLN A O 1
ATOM 2136 N N . GLN A 1 271 ? 6.794 8.391 11.384 1.00 97.06 271 GLN A N 1
ATOM 2137 C CA . GLN A 1 271 ? 7.003 8.543 12.827 1.00 97.06 271 GLN A CA 1
ATOM 2138 C C . GLN A 1 271 ? 5.750 8.190 13.641 1.00 97.06 271 GLN A C 1
ATOM 2140 O O . GLN A 1 271 ? 5.853 7.493 14.647 1.00 97.06 271 GLN A O 1
ATOM 2145 N N . LYS A 1 272 ? 4.555 8.623 13.210 1.00 95.19 272 LYS A N 1
ATOM 2146 C CA . LYS A 1 272 ? 3.288 8.267 13.877 1.00 95.19 272 LYS A CA 1
ATOM 2147 C C . LYS A 1 272 ? 3.034 6.761 13.858 1.00 95.19 272 LYS A C 1
ATOM 2149 O O . LYS A 1 272 ? 2.630 6.202 14.873 1.00 95.19 272 LYS A O 1
ATOM 2154 N N . MET A 1 273 ? 3.272 6.105 12.724 1.00 95.81 273 MET A N 1
ATOM 2155 C CA . MET A 1 273 ? 3.107 4.657 12.612 1.00 95.81 273 MET A CA 1
ATOM 2156 C C . MET A 1 273 ? 4.093 3.917 13.516 1.00 95.81 273 MET A C 1
ATOM 2158 O O . MET A 1 273 ? 3.671 3.066 14.294 1.00 95.81 273 MET A O 1
ATOM 2162 N N . LEU A 1 274 ? 5.368 4.307 13.483 1.00 97.12 274 LEU A N 1
ATOM 2163 C CA . LEU A 1 274 ? 6.432 3.719 14.296 1.00 97.12 274 LEU A CA 1
ATOM 2164 C C . LEU A 1 274 ? 6.293 4.011 15.798 1.00 97.12 274 LEU A C 1
ATOM 2166 O O . LEU A 1 274 ? 6.768 3.228 16.619 1.00 97.12 274 LEU A O 1
ATOM 2170 N N . LEU A 1 275 ? 5.620 5.099 16.181 1.00 95.69 275 LEU A N 1
ATOM 2171 C CA . LEU A 1 275 ? 5.255 5.374 17.572 1.00 95.69 275 LEU A CA 1
ATOM 2172 C C . LEU A 1 275 ? 4.279 4.317 18.104 1.00 95.69 275 LEU A C 1
ATOM 2174 O O . LEU A 1 275 ? 4.499 3.774 19.184 1.00 95.69 275 LEU A O 1
ATOM 2178 N N . VAL A 1 276 ? 3.249 3.968 17.329 1.00 95.31 276 VAL A N 1
ATOM 2179 C CA . VAL A 1 276 ? 2.357 2.842 17.660 1.00 95.31 276 VAL A CA 1
ATOM 2180 C C . VAL A 1 276 ? 3.131 1.520 17.614 1.00 95.31 276 VAL A C 1
ATOM 2182 O O . VAL A 1 276 ? 2.988 0.681 18.503 1.00 95.31 276 VAL A O 1
ATOM 2185 N N . GLY A 1 277 ? 4.021 1.364 16.629 1.00 96.19 277 GLY A N 1
ATOM 2186 C CA . GLY A 1 277 ? 4.925 0.221 16.503 1.00 96.19 277 GLY A CA 1
ATOM 2187 C C . GLY A 1 277 ? 5.787 -0.021 17.742 1.00 96.19 277 GLY A C 1
ATOM 2188 O O . GLY A 1 277 ? 6.060 -1.173 18.075 1.00 96.19 277 GLY A O 1
ATOM 2189 N N . ALA A 1 278 ? 6.190 1.045 18.442 1.00 95.50 278 ALA A N 1
ATOM 2190 C CA . ALA A 1 278 ? 6.984 0.964 19.664 1.00 95.50 278 ALA A CA 1
ATOM 2191 C C . ALA A 1 278 ? 6.162 0.404 20.834 1.00 95.50 278 ALA A C 1
ATOM 2193 O O . ALA A 1 278 ? 6.653 -0.445 21.574 1.00 95.50 278 ALA A O 1
ATOM 2194 N N . CYS A 1 279 ? 4.892 0.806 20.969 1.00 94.62 279 CYS A N 1
ATOM 2195 C CA . CYS A 1 279 ? 3.979 0.227 21.962 1.00 94.62 279 CYS A CA 1
ATOM 2196 C C . CYS A 1 279 ? 3.794 -1.280 21.738 1.00 94.62 279 CYS A C 1
ATOM 2198 O O . CYS A 1 279 ? 3.821 -2.060 22.690 1.00 94.62 279 CYS A O 1
ATOM 2200 N N . LEU A 1 280 ? 3.685 -1.692 20.473 1.00 95.31 280 LEU A N 1
ATOM 2201 C CA . LEU A 1 280 ? 3.522 -3.091 20.077 1.00 95.31 280 LEU A CA 1
ATOM 2202 C C . LEU A 1 280 ? 4.749 -3.967 20.385 1.00 95.31 280 LEU A C 1
ATOM 2204 O O . LEU A 1 280 ? 4.640 -5.190 20.388 1.00 95.31 280 LEU A O 1
ATOM 2208 N N . GLN A 1 281 ? 5.916 -3.385 20.684 1.00 94.12 281 GLN A N 1
ATOM 2209 C CA . GLN A 1 281 ? 7.074 -4.172 21.131 1.00 94.12 281 GLN A CA 1
ATOM 2210 C C . GLN A 1 281 ? 6.851 -4.806 22.508 1.00 94.12 281 GLN A C 1
ATOM 2212 O O . GLN A 1 281 ? 7.429 -5.850 22.795 1.00 94.12 281 GLN A O 1
ATOM 2217 N N . CYS A 1 282 ? 5.991 -4.204 23.336 1.00 92.69 282 CYS A N 1
ATOM 2218 C CA . CYS A 1 282 ? 5.688 -4.678 24.689 1.00 92.69 282 CYS A CA 1
ATOM 2219 C C . CYS A 1 282 ? 4.234 -5.139 24.862 1.00 92.69 282 CYS A C 1
ATOM 2221 O O . CYS A 1 282 ? 3.921 -5.806 25.845 1.00 92.69 282 CYS A O 1
ATOM 2223 N N . HIS A 1 283 ? 3.338 -4.747 23.956 1.00 93.75 283 HIS A N 1
ATOM 2224 C CA . HIS A 1 283 ? 1.910 -5.017 24.055 1.00 93.75 283 HIS A CA 1
ATOM 2225 C C . HIS A 1 283 ? 1.406 -5.815 22.857 1.00 93.75 283 HIS A C 1
ATOM 2227 O O . HIS A 1 283 ? 1.625 -5.428 21.711 1.00 93.75 283 HIS A O 1
ATOM 2233 N N . ASP A 1 284 ? 0.657 -6.879 23.133 1.00 94.44 284 ASP A N 1
ATOM 2234 C CA . ASP A 1 284 ? -0.087 -7.599 22.103 1.00 94.44 284 ASP A CA 1
ATOM 2235 C C . ASP A 1 284 ? -1.267 -6.769 21.587 1.00 94.44 284 ASP A C 1
ATOM 2237 O O . ASP A 1 284 ? -1.848 -5.952 22.315 1.00 94.44 284 ASP A O 1
ATOM 2241 N N . ASP A 1 285 ? -1.675 -7.040 20.350 1.00 91.38 285 ASP A N 1
ATOM 2242 C CA . ASP A 1 285 ? -2.782 -6.378 19.652 1.00 91.38 285 ASP A CA 1
ATOM 2243 C C . ASP A 1 285 ? -4.083 -6.376 20.473 1.00 91.38 285 ASP A C 1
ATOM 2245 O O . ASP A 1 285 ? -4.798 -5.375 20.538 1.00 91.38 285 ASP A O 1
ATOM 2249 N N . ASN A 1 286 ? -4.370 -7.482 21.166 1.00 91.12 286 ASN A N 1
ATOM 2250 C CA . ASN A 1 286 ? -5.575 -7.659 21.984 1.00 91.12 286 ASN A CA 1
ATOM 2251 C C . ASN A 1 286 ? -5.439 -7.117 23.416 1.00 91.12 286 ASN A C 1
ATOM 2253 O O . ASN A 1 286 ? -6.374 -7.223 24.211 1.00 91.12 286 ASN A O 1
ATOM 2257 N N . SER A 1 287 ? -4.290 -6.540 23.777 1.00 93.06 287 SER A N 1
ATOM 2258 C CA . SER A 1 287 ? -4.103 -5.949 25.101 1.00 93.06 287 SER A CA 1
ATOM 2259 C C . SER A 1 287 ? -5.037 -4.754 25.311 1.00 93.06 287 SER A C 1
ATOM 2261 O O . SER A 1 287 ? -5.376 -4.018 24.382 1.00 93.06 287 SER A O 1
ATOM 2263 N N . LYS A 1 288 ? -5.420 -4.510 26.570 1.00 90.69 288 LYS A N 1
ATOM 2264 C CA . LYS A 1 288 ? -6.326 -3.409 26.931 1.00 90.69 288 LYS A CA 1
ATOM 2265 C C . LYS A 1 288 ? -5.835 -2.051 26.416 1.00 90.69 288 LYS A C 1
ATOM 2267 O O . LYS A 1 288 ? -6.639 -1.268 25.920 1.00 90.69 288 LYS A O 1
ATOM 2272 N N . VAL A 1 289 ? -4.530 -1.790 26.517 1.00 89.81 289 VAL A N 1
ATOM 2273 C CA . VAL A 1 289 ? -3.913 -0.536 26.058 1.00 89.81 289 VAL A CA 1
ATOM 2274 C C . VAL A 1 289 ? -4.022 -0.405 24.541 1.00 89.81 289 VAL A C 1
ATOM 2276 O O . VAL A 1 289 ? -4.426 0.650 24.060 1.00 89.81 289 VAL A O 1
ATOM 2279 N N . MET A 1 290 ? -3.734 -1.469 23.784 1.00 90.75 290 MET A N 1
ATOM 2280 C CA . MET A 1 290 ? -3.810 -1.416 22.321 1.00 90.75 290 MET A CA 1
ATOM 2281 C C . MET A 1 290 ? -5.251 -1.282 21.829 1.00 90.75 290 MET A C 1
ATOM 2283 O O . MET A 1 290 ? -5.529 -0.429 20.990 1.00 90.75 290 MET A O 1
ATOM 2287 N N . GLN A 1 291 ? -6.198 -2.011 22.419 1.00 89.12 291 GLN A N 1
ATOM 2288 C CA . GLN A 1 291 ? -7.620 -1.880 22.087 1.00 89.12 291 GLN A CA 1
ATOM 2289 C C . GLN A 1 291 ? -8.152 -0.468 22.376 1.00 89.12 291 GLN A C 1
ATOM 2291 O O . GLN A 1 291 ? -8.900 0.082 21.571 1.00 89.12 291 GLN A O 1
ATOM 2296 N N . GLN A 1 292 ? -7.710 0.170 23.467 1.00 88.25 292 GLN A N 1
ATOM 2297 C CA . GLN A 1 292 ? -8.050 1.565 23.772 1.00 88.25 292 GLN A CA 1
ATOM 2298 C C . GLN A 1 292 ? -7.621 2.541 22.672 1.00 88.25 292 GLN A C 1
ATOM 2300 O O . GLN A 1 292 ? -8.336 3.512 22.423 1.00 88.25 292 GLN A O 1
ATOM 2305 N N . THR A 1 293 ? -6.514 2.279 21.967 1.00 88.44 293 THR A N 1
ATOM 2306 C CA . THR A 1 293 ? -6.070 3.155 20.867 1.00 88.44 293 THR A CA 1
ATOM 2307 C C . THR A 1 293 ? -7.043 3.179 19.686 1.00 88.44 293 THR A C 1
ATOM 2309 O O . THR A 1 293 ? -7.023 4.132 18.913 1.00 88.44 293 THR A O 1
ATOM 2312 N N . LEU A 1 294 ? -7.920 2.175 19.555 1.00 86.88 294 LEU A N 1
ATOM 2313 C CA . LEU A 1 294 ? -8.851 2.066 18.431 1.00 86.88 294 LEU A CA 1
ATOM 2314 C C . LEU A 1 294 ? -10.063 2.998 18.551 1.00 86.88 294 LEU A C 1
ATOM 2316 O O . LEU A 1 294 ? -10.576 3.472 17.535 1.00 86.88 294 LEU A O 1
ATOM 2320 N N . TYR A 1 295 ? -10.511 3.270 19.779 1.00 83.00 295 TYR A N 1
ATOM 2321 C CA . TYR A 1 295 ? -11.737 4.030 20.052 1.00 83.00 295 TYR A CA 1
ATOM 2322 C C . TYR A 1 295 ? -11.524 5.286 20.914 1.00 83.00 295 TYR A C 1
ATOM 2324 O O . TYR A 1 295 ? -12.424 6.122 21.003 1.00 83.00 295 TYR A O 1
ATOM 2332 N N . MET A 1 296 ? -10.359 5.460 21.546 1.00 83.00 296 MET A N 1
ATOM 2333 C CA . MET A 1 296 ? -10.004 6.682 22.276 1.00 83.00 296 MET A CA 1
ATOM 2334 C C . MET A 1 296 ? -9.119 7.601 21.428 1.00 83.00 296 MET A C 1
ATOM 2336 O O . MET A 1 296 ? -8.441 7.163 20.504 1.00 83.00 296 MET A O 1
ATOM 2340 N N . ASP A 1 297 ? -9.091 8.893 21.766 1.00 84.38 297 ASP A N 1
ATOM 2341 C CA . ASP A 1 297 ? -8.074 9.806 21.235 1.00 84.38 297 ASP A CA 1
ATOM 2342 C C . ASP A 1 297 ? -6.679 9.307 21.643 1.00 84.38 297 ASP A C 1
ATOM 2344 O O . ASP A 1 297 ? -6.394 9.150 22.835 1.00 84.38 297 ASP A O 1
ATOM 2348 N N . PHE A 1 298 ? -5.813 9.072 20.657 1.00 87.25 298 PHE A N 1
ATOM 2349 C CA . PHE A 1 298 ? -4.465 8.553 20.864 1.00 87.25 298 PHE A CA 1
ATOM 2350 C C . PHE A 1 298 ? -3.640 9.419 21.828 1.00 87.25 298 PHE A C 1
ATOM 2352 O O . PHE A 1 298 ? -2.884 8.884 22.639 1.00 87.25 298 PHE A O 1
ATOM 2359 N N . ASN A 1 299 ? -3.848 10.741 21.844 1.00 87.69 299 ASN A N 1
ATOM 2360 C CA . ASN A 1 299 ? -3.161 11.629 22.787 1.00 87.69 299 ASN A CA 1
ATOM 2361 C C . ASN A 1 299 ? -3.518 11.313 24.245 1.00 87.69 299 ASN A C 1
ATOM 2363 O O . ASN A 1 299 ? -2.677 11.438 25.131 1.00 87.69 299 ASN A O 1
ATOM 2367 N N . ARG A 1 300 ? -4.747 10.853 24.515 1.00 88.06 300 ARG A N 1
ATOM 2368 C CA . ARG A 1 300 ? -5.141 10.420 25.865 1.00 88.06 300 ARG A CA 1
ATOM 2369 C C . ARG A 1 300 ? -4.423 9.145 26.284 1.00 88.06 300 ARG A C 1
ATOM 2371 O O . ARG A 1 300 ? -4.135 8.997 27.467 1.00 88.06 300 ARG A O 1
ATOM 2378 N N . VAL A 1 301 ? -4.135 8.244 25.346 1.00 88.94 301 VAL A N 1
ATOM 2379 C CA . VAL A 1 301 ? -3.356 7.031 25.635 1.00 88.94 301 VAL A CA 1
ATOM 2380 C C . VAL A 1 301 ? -1.910 7.410 25.953 1.00 88.94 301 VAL A C 1
ATOM 2382 O O . VAL A 1 301 ? -1.386 6.996 26.982 1.00 88.94 301 VAL A O 1
ATOM 2385 N N . ILE A 1 302 ? -1.305 8.281 25.139 1.00 90.38 302 ILE A N 1
ATOM 2386 C CA . ILE A 1 302 ? 0.063 8.781 25.355 1.00 90.38 302 ILE A CA 1
ATOM 2387 C C . ILE A 1 302 ? 0.206 9.532 26.690 1.00 90.38 302 ILE A C 1
ATOM 2389 O O . ILE A 1 302 ? 1.210 9.380 27.381 1.00 90.38 302 ILE A O 1
ATOM 2393 N N . ASN A 1 303 ? -0.803 10.299 27.105 1.00 88.75 303 ASN A N 1
ATOM 2394 C CA . ASN A 1 303 ? -0.756 11.031 28.374 1.00 88.75 303 ASN A CA 1
ATOM 2395 C C . ASN A 1 303 ? -0.887 10.132 29.619 1.00 88.75 303 ASN A C 1
ATOM 2397 O O . ASN A 1 303 ? -0.600 10.589 30.720 1.00 88.75 303 ASN A O 1
ATOM 2401 N N . ASN A 1 304 ? -1.308 8.872 29.460 1.00 88.44 304 ASN A N 1
ATOM 2402 C CA . ASN A 1 304 ? -1.510 7.916 30.555 1.00 88.44 304 ASN A CA 1
ATOM 2403 C C . ASN A 1 304 ? -0.507 6.750 30.515 1.00 88.44 304 ASN A C 1
ATOM 2405 O O . ASN A 1 304 ? -0.796 5.652 30.994 1.00 88.44 304 ASN A O 1
ATOM 2409 N N . LEU A 1 305 ? 0.670 6.968 29.926 1.00 88.38 305 LEU A N 1
ATOM 2410 C CA . LEU A 1 305 ? 1.706 5.944 29.843 1.00 88.38 305 LEU A CA 1
ATOM 2411 C C . LEU A 1 305 ? 2.301 5.615 31.218 1.00 88.38 305 LEU A C 1
ATOM 2413 O O . LEU A 1 305 ? 2.507 6.477 32.073 1.00 88.38 305 LEU A O 1
ATOM 2417 N N . SER A 1 306 ? 2.633 4.338 31.404 1.00 88.38 306 SER A N 1
ATOM 2418 C CA . SER A 1 306 ? 3.426 3.884 32.546 1.00 88.38 306 SER A CA 1
ATOM 2419 C C . SER A 1 306 ? 4.830 4.488 32.492 1.00 88.38 306 SER A C 1
ATOM 2421 O O . SER A 1 306 ? 5.385 4.689 31.413 1.00 88.38 306 SER A O 1
ATOM 2423 N N . LYS A 1 307 ? 5.468 4.678 33.654 1.00 86.44 307 LYS A N 1
ATOM 2424 C CA . LYS A 1 307 ? 6.879 5.109 33.746 1.00 86.44 307 LYS A CA 1
ATOM 2425 C C . LYS A 1 307 ? 7.858 4.143 33.062 1.00 86.44 307 LYS A C 1
ATOM 2427 O O . LYS A 1 307 ? 8.990 4.518 32.789 1.00 86.44 307 LYS A O 1
ATOM 2432 N N . HIS A 1 308 ? 7.425 2.909 32.802 1.00 88.31 308 HIS A N 1
ATOM 2433 C CA . HIS A 1 308 ? 8.203 1.887 32.100 1.00 88.31 308 HIS A CA 1
ATOM 2434 C C . HIS A 1 308 ? 8.126 2.019 30.571 1.00 88.31 308 HIS A C 1
ATOM 2436 O O . HIS A 1 308 ? 8.894 1.373 29.862 1.00 88.31 308 HIS A O 1
ATOM 2442 N N . CYS A 1 309 ? 7.197 2.822 30.044 1.00 90.75 309 CYS A N 1
ATOM 2443 C CA . CYS A 1 309 ? 7.054 3.026 28.610 1.00 90.75 309 CYS A CA 1
ATOM 2444 C C . CYS A 1 309 ? 8.169 3.942 28.101 1.00 90.75 309 CYS A C 1
ATOM 2446 O O . CYS A 1 309 ? 8.260 5.104 28.496 1.00 90.75 309 CYS A O 1
ATOM 2448 N N . ILE A 1 310 ? 8.988 3.428 27.185 1.00 91.94 310 ILE A N 1
ATOM 2449 C CA . ILE A 1 310 ? 10.057 4.189 26.540 1.00 91.94 310 ILE A CA 1
ATOM 2450 C C . ILE A 1 310 ? 9.655 4.414 25.089 1.00 91.94 310 ILE A C 1
ATOM 2452 O O . ILE A 1 310 ? 9.567 3.465 24.308 1.00 91.94 310 ILE A O 1
ATOM 2456 N N . LEU A 1 311 ? 9.374 5.671 24.755 1.00 90.75 311 LEU A N 1
ATOM 2457 C CA . LEU A 1 311 ? 8.940 6.097 23.427 1.00 90.75 311 LEU A CA 1
ATOM 2458 C C . LEU A 1 311 ? 10.136 6.390 22.506 1.00 90.75 311 LEU A C 1
ATOM 2460 O O . LEU A 1 311 ? 11.230 6.682 23.006 1.00 90.75 311 LEU A O 1
ATOM 2464 N N . PRO A 1 312 ? 9.935 6.330 21.175 1.00 90.19 312 PRO A N 1
ATOM 2465 C CA . PRO A 1 312 ? 10.959 6.729 20.227 1.00 90.19 312 PRO A CA 1
ATOM 2466 C C . PRO A 1 312 ? 11.324 8.203 20.421 1.00 90.19 312 PRO A C 1
ATOM 2468 O O . PRO A 1 312 ? 10.462 9.029 20.741 1.00 90.19 312 PRO A O 1
ATOM 2471 N N . GLU A 1 313 ? 12.597 8.535 20.211 1.00 82.69 313 GLU A N 1
ATOM 2472 C CA . GLU A 1 313 ? 13.020 9.932 20.094 1.00 82.69 313 GLU A CA 1
ATOM 2473 C C . GLU A 1 313 ? 12.234 10.635 18.969 1.00 82.69 313 GLU A C 1
ATOM 2475 O O . GLU A 1 313 ? 11.895 10.022 17.952 1.00 82.69 313 GLU A O 1
ATOM 2480 N N . LYS A 1 314 ? 11.892 11.908 19.202 1.00 64.38 314 LYS A N 1
ATOM 2481 C CA . LYS A 1 314 ? 11.143 12.741 18.251 1.00 64.38 314 LYS A CA 1
ATOM 2482 C C . LYS A 1 314 ? 11.995 13.146 17.055 1.00 64.38 314 LYS A C 1
ATOM 2484 O O . LYS A 1 314 ? 13.179 13.471 17.287 1.00 64.38 314 LYS A O 1
#

Nearest PDB structures (foldseek):
  4ttu-assembly1_A  TM=1.921E-01  e=9.633E-01  Leuconostoc mesenteroides
  3ttq-assembly1_A  TM=1.689E-01  e=7.561E-01  Leuconostoc mesenteroides
  4tvc-assembly1_A  TM=1.227E-01  e=3.049E-01  Leuconostoc mesenteroides
  7qlh-assembly1_A  TM=1.417E-01  e=1.087E+00  Lactobacillus amylovorus

Foldseek 3Di:
DQQAAQDQFAWDALVPADPVLVVVLVVLPPDVNVFIFGADDPPRHTPSQKGQDPVRWIWGQDSPPRDTDTRYHDDPLRPCPAPQVQEDPLLWFAFKDKAFQEKEK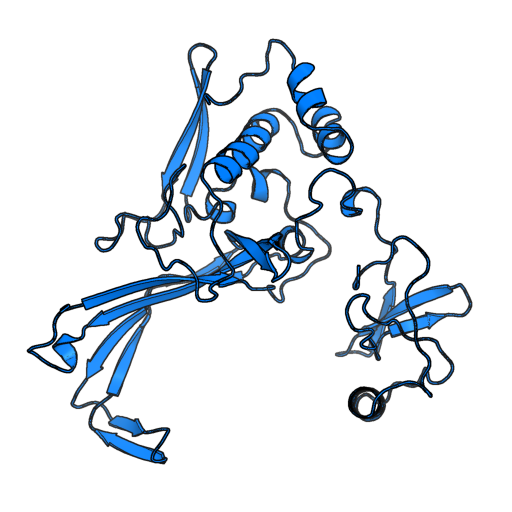AKDQQDWDADPVVRDIDGIDIDIDGDDIDMGRFAWWWFADPVRRIHIAGKYFDDQYKYQVCNVPVPDPPRIDTDGAIEGDRDPRGDPGTDFLCCQLVACRNQQQADFHWDWDADPLATATDTDHPAAQDPPQRGGSRGQQHDLDGGPDPHRHPDPRMDGDDSVRNLVSNQLSLVVVPDGCPDPLNVCVSPDDVVVSVVPDDPPRHTHDD

Radius of gyration: 24.22 Å; Cα contacts (8 Å, |Δi|>4): 601; chains: 1; bounding box: 63×39×73 Å

Secondary structure (DSSP, 8-state):
--SS-SSSPPEE-GGG--HHHHHHHHHTT---TTSPEEE-TTT--EETTEEE-TTS-EEEEPTTT--EEE-PPPPGGGS-SSSSTTB-HHHHHB--EEEEEEEEEEEEEEEEEEETTTTEEEEEEEEEEEEEEEEEPPEEEEEE-TTS-EEEEEEEEEEEEEEEHHHH-TT-SSSEEEEEEEEE---S-B-SSPPPHHHHHS-HHHHTS-SEEEEEEEETTEEEEEEEESSPBPTTTSSBTT-SS-TTS--S-S--BSSTTEEPPPHHHHHHHHHHHHHTTTS-TTSHHHHHHHHS-HHHHHTT--TT--PBP-

Mean predicted aligne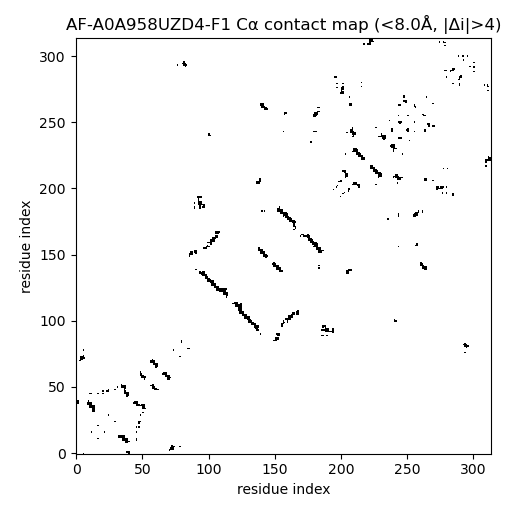d error: 6.0 Å